Protein AF-0000000078811415 (afdb_homodimer)

Solvent-accessible surface area (backbone atoms only — not comparable to full-atom values): 17298 Å² total; per-residue (Å²): 116,53,65,60,56,41,53,58,40,48,77,61,42,64,56,69,60,48,44,51,52,43,38,19,50,30,27,30,23,52,46,48,17,49,52,24,43,50,43,35,71,54,48,31,67,72,63,31,71,62,49,27,51,50,24,47,52,50,16,54,48,26,48,52,49,27,50,56,40,41,52,51,28,43,54,64,72,44,76,54,78,63,45,77,80,48,26,69,75,50,23,79,58,70,80,74,56,77,88,54,44,40,35,65,58,46,41,51,54,49,37,54,48,27,54,44,48,34,51,52,25,49,50,50,23,60,74,19,56,95,53,36,62,68,63,18,49,52,23,48,53,53,27,54,49,31,50,48,50,32,50,56,41,49,50,52,54,52,53,52,54,53,52,54,50,58,58,65,75,97,117,52,65,61,56,40,51,59,39,48,77,61,42,64,55,69,60,48,45,50,52,44,38,19,50,31,28,31,23,52,46,48,17,50,52,24,44,51,44,34,71,54,48,32,66,72,64,31,72,61,51,27,53,51,24,47,53,50,16,54,50,26,48,51,50,27,49,54,40,40,52,51,28,42,54,64,74,44,76,53,78,66,44,77,79,48,26,70,75,51,22,80,58,71,79,75,56,79,88,54,44,41,33,67,59,46,40,52,52,48,36,55,49,28,53,43,48,34,52,53,24,49,51,49,22,60,76,20,55,95,53,36,62,70,61,18,51,52,23,47,52,53,28,54,51,33,51,49,50,32,50,55,42,49,50,51,53,51,52,52,52,52,52,53,49,57,57,64,76,95

InterPro domains:
  IPR008331 Ferritin/DPS domain [PF00210] (20-163)
  IPR009040 Ferritin-like diiron domain [PS50905] (12-164)
  IPR009078 Ferritin-like superfamily [SSF47240] (13-160)
  IPR012347 Ferritin-like [G3DSA:1.20.1260.10] (1-170)
  IPR014490 DNA-binding protein from starved cells-like [PIRSF018063] (1-164)
  IPR033921 DPS-like protein, ferritin-like diiron-binding domain [cd01052] (12-157)

Structure (mmCIF, N/CA/C/O backbone):
data_AF-0000000078811415-model_v1
#
loop_
_entity.id
_entity.type
_entity.pdbx_description
1 polymer 'Ferritin-like diiron domain-containing protein'
#
loop_
_atom_site.group_PDB
_atom_site.id
_atom_site.type_symbol
_atom_site.label_atom_id
_atom_site.label_alt_id
_atom_site.label_comp_id
_atom_site.label_asym_id
_atom_site.label_entity_id
_atom_site.label_seq_id
_atom_site.pdbx_PDB_ins_code
_atom_site.Cartn_x
_atom_site.Cartn_y
_atom_site.Cartn_z
_atom_site.occupancy
_atom_site.B_iso_or_equiv
_atom_site.auth_seq_id
_atom_site.auth_comp_id
_atom_site.auth_asym_id
_atom_site.auth_atom_id
_atom_site.pdbx_PDB_model_num
ATOM 1 N N . MET A 1 1 ? 4.43 -24.062 -18.188 1 47.03 1 MET A N 1
ATOM 2 C CA . MET A 1 1 ? 5.762 -23.672 -18.641 1 47.03 1 MET A CA 1
ATOM 3 C C . MET A 1 1 ? 6.652 -23.312 -17.453 1 47.03 1 MET A C 1
ATOM 5 O O . MET A 1 1 ? 7.855 -23.578 -17.484 1 47.03 1 MET A O 1
ATOM 9 N N . ALA A 1 2 ? 5.977 -22.656 -16.297 1 60.03 2 ALA A N 1
ATOM 10 C CA . ALA A 1 2 ? 6.73 -22.188 -15.141 1 60.03 2 ALA A CA 1
ATOM 11 C C . ALA A 1 2 ? 7.363 -23.359 -14.398 1 60.03 2 ALA A C 1
ATOM 13 O O . ALA A 1 2 ? 8.539 -23.312 -14.031 1 60.03 2 ALA A O 1
ATOM 14 N N . ARG A 1 3 ? 6.887 -24.5 -14.562 1 74.06 3 ARG A N 1
ATOM 15 C CA . ARG A 1 3 ? 7.348 -25.594 -13.711 1 74.06 3 ARG A CA 1
ATOM 16 C C . ARG A 1 3 ? 8.664 -26.172 -14.219 1 74.06 3 ARG A C 1
ATOM 18 O O . ARG A 1 3 ? 9.578 -26.422 -13.438 1 74.06 3 ARG A O 1
ATOM 25 N N . GLU A 1 4 ? 8.781 -26.25 -15.531 1 83.38 4 GLU A N 1
ATOM 26 C CA . GLU A 1 4 ? 10.016 -26.797 -16.078 1 83.38 4 GLU A CA 1
ATOM 27 C C . GLU A 1 4 ? 11.164 -25.812 -15.938 1 83.38 4 GLU A C 1
ATOM 29 O O . GLU A 1 4 ? 12.305 -26.203 -15.656 1 83.38 4 GLU A O 1
ATOM 34 N N . SER A 1 5 ? 10.891 -24.531 -16.125 1 82.31 5 SER A N 1
ATOM 35 C CA . SER A 1 5 ? 11.898 -23.484 -15.945 1 82.31 5 SER A CA 1
ATOM 36 C C . SER A 1 5 ? 12.391 -23.438 -14.5 1 82.31 5 SER A C 1
ATOM 38 O O . SER A 1 5 ? 13.578 -23.219 -14.258 1 82.31 5 SER A O 1
ATOM 40 N N . VAL A 1 6 ? 11.562 -23.734 -13.641 1 88.12 6 VAL A N 1
ATOM 41 C CA . VAL A 1 6 ? 11.914 -23.734 -12.219 1 88.12 6 VAL A CA 1
ATOM 42 C C . VAL A 1 6 ? 12.797 -24.938 -11.906 1 88.12 6 VAL A C 1
ATOM 44 O O . VAL A 1 6 ? 13.734 -24.844 -11.109 1 88.12 6 VAL A O 1
ATOM 47 N N . LYS A 1 7 ? 12.516 -25.953 -12.578 1 86.44 7 LYS A N 1
ATOM 48 C CA . LYS A 1 7 ? 13.328 -27.156 -12.391 1 86.44 7 LYS A CA 1
ATOM 49 C C . LYS A 1 7 ? 14.766 -26.922 -12.859 1 86.44 7 LYS A C 1
ATOM 51 O O . LYS A 1 7 ? 15.711 -27.359 -12.211 1 86.44 7 LYS A O 1
ATOM 56 N N . ILE A 1 8 ? 14.844 -26.312 -13.914 1 87.94 8 ILE A N 1
ATOM 57 C CA . ILE A 1 8 ? 16.156 -25.984 -14.445 1 87.94 8 ILE A CA 1
ATOM 58 C C . ILE A 1 8 ? 16.891 -25.062 -13.469 1 87.94 8 ILE A C 1
ATOM 60 O O . ILE A 1 8 ? 18.078 -25.266 -13.203 1 87.94 8 ILE A O 1
ATOM 64 N N . LEU A 1 9 ? 16.188 -24.141 -12.969 1 91.44 9 LEU A N 1
ATOM 65 C CA . LEU A 1 9 ? 16.766 -23.172 -12.039 1 91.44 9 LEU A CA 1
ATOM 66 C C . LEU A 1 9 ? 17.172 -23.844 -10.734 1 91.44 9 LEU A C 1
ATOM 68 O O . LEU A 1 9 ? 18.172 -23.469 -10.125 1 91.44 9 LEU A O 1
ATOM 72 N N . GLN A 1 10 ? 16.438 -24.859 -10.344 1 87.69 10 GLN A N 1
ATOM 73 C CA . GLN A 1 10 ? 16.703 -25.578 -9.102 1 87.69 10 GLN A CA 1
ATOM 74 C C . GLN A 1 10 ? 18.078 -26.234 -9.133 1 87.69 10 GLN A C 1
ATOM 76 O O . GLN A 1 10 ? 18.719 -26.406 -8.086 1 87.69 10 GLN A O 1
ATOM 81 N N . GLY A 1 11 ? 18.484 -26.562 -10.25 1 89.5 11 GLY A N 1
ATOM 82 C CA . GLY A 1 11 ? 19.812 -27.156 -10.391 1 89.5 11 GLY A CA 1
ATOM 83 C C . GLY A 1 11 ? 20.938 -26.141 -10.234 1 89.5 11 GLY A C 1
ATOM 84 O O . GLY A 1 11 ? 22.094 -26.531 -10.031 1 89.5 11 GLY A O 1
ATOM 85 N N . LYS A 1 12 ? 20.516 -24.859 -10.305 1 91.75 12 LYS A N 1
ATOM 86 C CA . LYS A 1 12 ? 21.531 -23.812 -10.344 1 91.75 12 LYS A CA 1
ATOM 87 C C . LYS A 1 12 ? 21.562 -23.031 -9.039 1 91.75 12 LYS A C 1
ATOM 89 O O . LYS A 1 12 ? 22.594 -22.438 -8.688 1 91.75 12 LYS A O 1
ATOM 94 N N . LEU A 1 13 ? 20.453 -23 -8.438 1 94.12 13 LEU A N 1
ATOM 95 C CA . LEU A 1 13 ? 20.375 -22.266 -7.176 1 94.12 13 LEU A CA 1
ATOM 96 C C . LEU A 1 13 ? 19.203 -22.75 -6.332 1 94.12 13 LEU A C 1
ATOM 98 O O . LEU A 1 13 ? 18.344 -23.484 -6.824 1 94.12 13 LEU A O 1
ATOM 102 N N . ASP A 1 14 ? 19.234 -22.453 -5.016 1 96.75 14 ASP A N 1
ATOM 103 C CA . ASP A 1 14 ? 18.172 -22.781 -4.082 1 96.75 14 ASP A CA 1
ATOM 104 C C . ASP A 1 14 ? 16.953 -21.891 -4.301 1 96.75 14 ASP A C 1
ATOM 106 O O . ASP A 1 14 ? 16.875 -20.797 -3.75 1 96.75 14 ASP A O 1
ATOM 110 N N . VAL A 1 15 ? 16.031 -22.391 -5.043 1 97.31 15 VAL A N 1
ATOM 111 C CA . VAL A 1 15 ? 14.867 -21.609 -5.449 1 97.31 15 VAL A CA 1
ATOM 112 C C . VAL A 1 15 ? 14.047 -21.234 -4.219 1 97.31 15 VAL A C 1
ATOM 114 O O . VAL A 1 15 ? 13.484 -20.141 -4.152 1 97.31 15 VAL A O 1
ATOM 117 N N . GLU A 1 16 ? 13.961 -22.094 -3.242 1 97.38 16 GLU A N 1
ATOM 118 C CA . GLU A 1 16 ? 13.242 -21.781 -2.014 1 97.38 16 GLU A CA 1
ATOM 119 C C . GLU A 1 16 ? 13.875 -20.609 -1.284 1 97.38 16 GLU A C 1
ATOM 121 O O . GLU A 1 16 ? 13.164 -19.719 -0.796 1 97.38 16 GLU A O 1
ATOM 126 N N . SER A 1 17 ? 15.148 -20.641 -1.23 1 98.12 17 SER A N 1
ATOM 127 C CA . SER A 1 17 ? 15.875 -19.531 -0.621 1 98.12 17 SER A CA 1
ATOM 128 C C . SER A 1 17 ? 15.672 -18.234 -1.405 1 98.12 17 SER A C 1
ATOM 130 O O . SER A 1 17 ? 15.516 -17.172 -0.818 1 98.12 17 SER A O 1
ATOM 132 N N . LEU A 1 18 ? 15.672 -18.344 -2.697 1 98.56 18 LEU A N 1
ATOM 133 C CA . LEU A 1 18 ? 15.438 -17.172 -3.547 1 98.56 18 LEU A CA 1
ATOM 134 C C . LEU A 1 18 ? 14.055 -16.578 -3.287 1 98.56 18 LEU A C 1
ATOM 136 O O . LEU A 1 18 ? 13.922 -15.375 -3.094 1 98.56 18 LEU A O 1
AT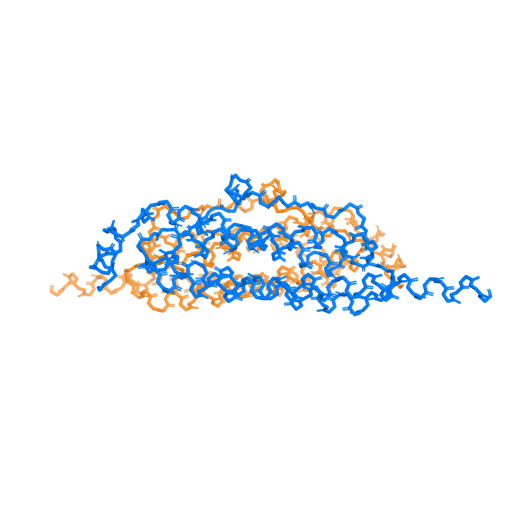OM 140 N N . ILE A 1 19 ? 13.062 -17.438 -3.273 1 98.69 19 ILE A N 1
ATOM 141 C CA . ILE A 1 19 ? 11.695 -16.984 -3.049 1 98.69 19 ILE A CA 1
ATOM 142 C C . ILE A 1 19 ? 11.594 -16.297 -1.684 1 98.69 19 ILE A C 1
ATOM 144 O O . ILE A 1 19 ? 10.93 -15.273 -1.54 1 98.69 19 ILE A O 1
ATOM 148 N N . SER A 1 20 ? 12.289 -16.828 -0.741 1 98.69 20 SER A N 1
ATOM 149 C CA . SER A 1 20 ? 12.32 -16.219 0.587 1 98.69 20 SER A CA 1
ATOM 150 C C . SER A 1 20 ? 12.938 -14.828 0.548 1 98.69 20 SER A C 1
ATOM 152 O O . SER A 1 20 ? 12.406 -13.891 1.143 1 98.69 20 SER A O 1
ATOM 154 N N . GLN A 1 21 ? 14.047 -14.688 -0.152 1 98.75 21 GLN A N 1
ATOM 155 C CA . GLN A 1 21 ? 14.703 -13.391 -0.287 1 98.75 21 GLN A CA 1
ATOM 156 C C . GLN A 1 21 ? 13.797 -12.391 -1.01 1 98.75 21 GLN A C 1
ATOM 158 O O . GLN A 1 21 ? 13.742 -11.219 -0.634 1 98.75 21 GLN A O 1
ATOM 163 N N . LEU A 1 22 ? 13.148 -12.875 -2.02 1 98.94 22 LEU A N 1
ATOM 164 C CA . LEU A 1 22 ? 12.266 -12 -2.789 1 98.94 22 LEU A CA 1
ATOM 165 C C . LEU A 1 22 ? 11.07 -11.562 -1.952 1 98.94 22 LEU A C 1
ATOM 167 O O . LEU A 1 22 ? 10.617 -10.422 -2.062 1 98.94 22 LEU A O 1
ATOM 171 N N . ASN A 1 23 ? 10.539 -12.422 -1.124 1 98.94 23 ASN A N 1
ATOM 172 C CA . ASN A 1 23 ? 9.438 -12.039 -0.246 1 98.94 23 ASN A CA 1
ATOM 173 C C . ASN A 1 23 ? 9.883 -11.039 0.815 1 98.94 23 ASN A C 1
ATOM 175 O O . ASN A 1 23 ? 9.117 -10.164 1.209 1 98.94 23 ASN A O 1
ATOM 179 N N . ALA A 1 24 ? 11.109 -11.203 1.292 1 98.88 24 ALA A N 1
ATOM 180 C CA . ALA A 1 24 ? 11.656 -10.195 2.199 1 98.88 24 ALA A CA 1
ATOM 181 C C . ALA A 1 24 ? 11.766 -8.836 1.516 1 98.88 24 ALA A C 1
ATOM 183 O O . ALA A 1 24 ? 11.344 -7.82 2.074 1 98.88 24 ALA A O 1
ATOM 184 N N . ALA A 1 25 ? 12.297 -8.836 0.318 1 98.94 25 ALA A N 1
ATOM 185 C CA . ALA A 1 25 ? 12.406 -7.598 -0.451 1 98.94 25 ALA A CA 1
ATOM 186 C C . ALA A 1 25 ? 11.039 -7 -0.741 1 98.94 25 ALA A C 1
ATOM 188 O O . ALA A 1 25 ? 10.852 -5.781 -0.677 1 98.94 25 ALA A O 1
ATOM 189 N N . LEU A 1 26 ? 10.062 -7.867 -1.107 1 98.94 26 LEU A N 1
ATOM 190 C CA . LEU A 1 26 ? 8.695 -7.434 -1.358 1 98.94 26 LEU A CA 1
ATOM 191 C C . LEU A 1 26 ? 8.109 -6.734 -0.133 1 98.94 26 LEU A C 1
ATOM 193 O O . LEU A 1 26 ? 7.543 -5.648 -0.245 1 98.94 26 LEU A O 1
ATOM 197 N N . ALA A 1 27 ? 8.305 -7.324 0.999 1 98.81 27 ALA A N 1
ATOM 198 C CA . ALA A 1 27 ? 7.859 -6.715 2.25 1 98.81 27 ALA A CA 1
ATOM 199 C C . ALA A 1 27 ? 8.508 -5.348 2.457 1 98.81 27 ALA A C 1
ATOM 201 O O . ALA A 1 27 ? 7.832 -4.383 2.816 1 98.81 27 ALA A O 1
ATOM 202 N N . GLU A 1 28 ? 9.758 -5.301 2.211 1 98.81 28 GLU A N 1
ATOM 203 C CA . GLU A 1 28 ? 10.508 -4.062 2.393 1 98.81 28 GLU A CA 1
ATOM 204 C C . GLU A 1 28 ? 10.039 -2.984 1.422 1 98.81 28 GLU A C 1
ATOM 206 O O . GLU A 1 28 ? 9.984 -1.805 1.777 1 98.81 28 GLU A O 1
ATOM 211 N N . GLU A 1 29 ? 9.703 -3.342 0.205 1 98.81 29 GLU A N 1
ATOM 212 C CA . GLU A 1 29 ? 9.195 -2.367 -0.758 1 98.81 29 GLU A CA 1
ATOM 213 C C . GLU A 1 29 ? 7.852 -1.798 -0.314 1 98.81 29 GLU A C 1
ATOM 215 O O . GLU A 1 29 ? 7.586 -0.608 -0.495 1 98.81 29 GLU A O 1
ATOM 220 N N . TRP A 1 30 ? 6.988 -2.637 0.208 1 98.75 30 TRP A N 1
ATOM 221 C CA . TRP A 1 30 ? 5.703 -2.148 0.696 1 98.75 30 TRP A CA 1
ATOM 222 C C . TRP A 1 30 ? 5.891 -1.196 1.872 1 98.75 30 TRP A C 1
ATOM 224 O O . TRP A 1 30 ? 5.219 -0.167 1.962 1 98.75 30 TRP A O 1
ATOM 234 N N . LEU A 1 31 ? 6.785 -1.557 2.758 1 98.62 31 LEU A N 1
ATOM 235 C CA . LEU A 1 31 ? 7.082 -0.682 3.887 1 98.62 31 LEU A CA 1
ATOM 236 C C . LEU A 1 31 ? 7.691 0.633 3.412 1 98.62 31 LEU A C 1
ATOM 238 O O . LEU A 1 31 ? 7.332 1.703 3.908 1 98.62 31 LEU A O 1
ATOM 242 N N . ALA A 1 32 ? 8.594 0.555 2.418 1 98.5 32 ALA A N 1
ATOM 243 C CA . ALA A 1 32 ? 9.188 1.761 1.85 1 98.5 32 ALA A CA 1
ATOM 244 C C . ALA A 1 32 ? 8.133 2.615 1.148 1 98.5 32 ALA A C 1
ATOM 246 O O . ALA A 1 32 ? 8.148 3.844 1.255 1 98.5 32 ALA A O 1
ATOM 247 N N . TYR A 1 33 ? 7.238 1.949 0.406 1 98.88 33 TYR A N 1
ATOM 248 C CA . TYR A 1 33 ? 6.133 2.66 -0.226 1 98.88 33 TYR A CA 1
ATOM 249 C C . TYR A 1 33 ? 5.352 3.477 0.797 1 98.88 33 TYR A C 1
ATOM 251 O O . TYR A 1 33 ? 5.125 4.672 0.603 1 98.88 33 TYR A O 1
ATOM 259 N N . TYR A 1 34 ? 4.965 2.852 1.845 1 98.81 34 TYR A N 1
ATOM 260 C CA . TYR A 1 34 ? 4.16 3.535 2.854 1 98.81 34 TYR A CA 1
ATOM 261 C C . TYR A 1 34 ? 4.953 4.656 3.514 1 98.81 34 TYR A C 1
ATOM 263 O O . TYR A 1 34 ? 4.406 5.723 3.805 1 98.81 34 TYR A O 1
ATOM 271 N N . GLN A 1 35 ? 6.262 4.426 3.787 1 98.38 35 GLN A N 1
ATOM 272 C CA . GLN A 1 35 ? 7.125 5.438 4.387 1 98.38 35 GLN A CA 1
ATOM 273 C C . GLN A 1 35 ? 7.148 6.711 3.543 1 98.38 35 GLN A C 1
ATOM 275 O O . GLN A 1 35 ? 7 7.812 4.07 1 98.38 35 GLN A O 1
ATOM 280 N N . TYR A 1 36 ? 7.348 6.5 2.24 1 98.69 36 TYR A N 1
ATOM 281 C CA . TYR A 1 36 ? 7.367 7.648 1.339 1 98.69 36 TYR A CA 1
ATOM 282 C C . TYR A 1 36 ? 6 8.32 1.279 1 98.69 36 TYR A C 1
ATOM 284 O O . TYR A 1 36 ? 5.906 9.547 1.243 1 98.69 36 TYR A O 1
ATOM 292 N N . TRP A 1 37 ? 4.988 7.488 1.27 1 98.81 37 TRP A N 1
ATOM 293 C CA . TRP A 1 37 ? 3.629 7.996 1.138 1 98.81 37 TRP A CA 1
ATOM 294 C C . TRP A 1 37 ? 3.246 8.844 2.346 1 98.81 37 TRP A C 1
ATOM 296 O O . TRP A 1 37 ? 2.826 9.992 2.195 1 98.81 37 TRP A O 1
ATOM 306 N N . VAL A 1 38 ? 3.475 8.359 3.545 1 98.75 38 VAL A N 1
ATOM 307 C CA . VAL A 1 38 ? 3.096 9.125 4.727 1 98.75 38 VAL A CA 1
ATOM 308 C C . VAL A 1 38 ? 4.035 10.32 4.891 1 98.75 38 VAL A C 1
ATOM 310 O O . VAL A 1 38 ? 3.617 11.383 5.348 1 98.75 38 VAL A O 1
ATOM 313 N N . GLY A 1 39 ? 5.324 10.109 4.5 1 98.62 39 GLY A N 1
ATOM 314 C CA . GLY A 1 39 ? 6.234 11.242 4.527 1 98.62 39 GLY A CA 1
ATOM 315 C C . GLY A 1 39 ? 5.762 12.406 3.678 1 98.62 39 GLY A C 1
ATOM 316 O O . GLY A 1 39 ? 5.84 13.562 4.102 1 98.62 39 GLY A O 1
ATOM 317 N N . ALA A 1 40 ? 5.277 12.055 2.496 1 98.75 40 ALA A N 1
ATOM 318 C CA . ALA A 1 40 ? 4.777 13.078 1.583 1 98.75 40 ALA A CA 1
ATOM 319 C C . ALA A 1 40 ? 3.588 13.82 2.188 1 98.75 40 ALA A C 1
ATOM 321 O O . ALA A 1 40 ? 3.404 15.016 1.944 1 98.75 40 ALA A O 1
ATOM 322 N N . LEU A 1 41 ? 2.824 13.141 3.002 1 98.62 41 LEU A N 1
ATOM 323 C CA . LEU A 1 41 ? 1.619 13.711 3.592 1 98.62 41 LEU A CA 1
ATOM 324 C C . LEU A 1 41 ? 1.971 14.68 4.715 1 98.62 41 LEU A C 1
ATOM 326 O O . LEU A 1 41 ? 1.323 15.719 4.867 1 98.62 41 LEU A O 1
ATOM 330 N N . VAL A 1 42 ? 3.08 14.414 5.457 1 98.56 42 VAL A N 1
ATOM 331 C CA . VAL A 1 42 ? 3.219 15.109 6.734 1 98.56 42 VAL A CA 1
ATOM 332 C C . VAL A 1 42 ? 4.418 16.062 6.68 1 98.56 42 VAL A C 1
ATOM 334 O O . VAL A 1 42 ? 4.648 16.828 7.613 1 98.56 42 VAL A O 1
ATOM 337 N N . VAL A 1 43 ? 5.215 15.977 5.578 1 98.62 43 VAL A N 1
ATOM 338 C CA . VAL A 1 43 ? 6.469 16.734 5.512 1 98.62 43 VAL A CA 1
ATOM 339 C C . VAL A 1 43 ? 6.188 18.219 5.68 1 98.62 43 VAL A C 1
ATOM 341 O O . VAL A 1 43 ? 5.219 18.734 5.125 1 98.62 43 VAL A O 1
ATOM 344 N N . GLU A 1 44 ? 6.969 18.844 6.473 1 98.06 44 GLU A N 1
ATOM 345 C CA . GLU A 1 44 ? 6.945 20.281 6.738 1 98.06 44 GLU A CA 1
ATOM 346 C C . GLU A 1 44 ? 8.344 20.891 6.613 1 98.06 44 GLU A C 1
ATOM 348 O O . GLU A 1 44 ? 9.344 20.172 6.645 1 98.06 44 GLU A O 1
ATOM 353 N N . GLY A 1 45 ? 8.398 22.25 6.414 1 96.62 45 GLY A N 1
ATOM 354 C CA . GLY A 1 45 ? 9.664 22.953 6.547 1 96.62 45 GLY A CA 1
ATOM 355 C C . GLY A 1 45 ? 10.352 23.219 5.219 1 96.62 45 GLY A C 1
ATOM 356 O O . GLY A 1 45 ? 9.688 23.484 4.215 1 96.62 45 GLY A O 1
ATOM 357 N N . ALA A 1 46 ? 11.594 23.188 5.242 1 95.06 46 ALA A N 1
ATOM 358 C CA . ALA A 1 46 ? 12.414 23.594 4.109 1 95.06 46 ALA A CA 1
ATOM 359 C C . ALA A 1 46 ? 12.102 22.766 2.869 1 95.06 46 ALA A C 1
ATOM 361 O O . ALA A 1 46 ? 12.055 21.531 2.936 1 95.06 46 ALA A O 1
ATOM 362 N N . MET A 1 47 ? 11.875 23.469 1.739 1 96.94 47 MET A N 1
ATOM 363 C CA . MET A 1 47 ? 11.664 22.844 0.432 1 96.94 47 MET A CA 1
ATOM 364 C C . MET A 1 47 ? 10.508 21.859 0.475 1 96.94 47 MET A C 1
ATOM 366 O O . MET A 1 47 ? 10.547 20.812 -0.196 1 96.94 47 MET A O 1
ATOM 370 N N . ARG A 1 48 ? 9.594 22.078 1.27 1 97.5 48 ARG A N 1
ATOM 371 C CA . ARG A 1 48 ? 8.484 21.172 1.528 1 97.5 48 ARG A CA 1
ATOM 372 C C . ARG A 1 48 ? 7.852 20.688 0.224 1 97.5 48 ARG A C 1
ATOM 374 O O . ARG A 1 48 ? 7.684 19.484 0.015 1 97.5 48 ARG A O 1
ATOM 381 N N . ALA A 1 49 ? 7.504 21.625 -0.69 1 98 49 ALA A N 1
ATOM 382 C CA . ALA A 1 49 ? 6.801 21.266 -1.916 1 98 49 ALA A CA 1
ATOM 383 C C . ALA A 1 49 ? 7.641 20.312 -2.773 1 98 49 ALA A C 1
ATOM 385 O O . ALA A 1 49 ? 7.129 19.344 -3.316 1 98 49 ALA A O 1
ATOM 386 N N . ASP A 1 50 ? 8.898 20.578 -2.898 1 98.31 50 ASP A N 1
ATOM 387 C CA . ASP A 1 50 ? 9.797 19.75 -3.689 1 98.31 50 ASP A CA 1
ATOM 388 C C . ASP A 1 50 ? 10 18.375 -3.041 1 98.31 50 ASP A C 1
ATOM 390 O O . ASP A 1 50 ? 10 17.359 -3.729 1 98.31 50 ASP A O 1
ATOM 394 N N . VAL A 1 51 ? 10.156 18.375 -1.765 1 98.56 51 VAL A N 1
ATOM 395 C CA . VAL A 1 51 ? 10.367 17.125 -1.03 1 98.56 51 VAL A CA 1
ATOM 396 C C . VAL A 1 51 ? 9.117 16.266 -1.103 1 98.56 51 VAL A C 1
ATOM 398 O O . VAL A 1 51 ? 9.195 15.055 -1.315 1 98.56 51 VAL A O 1
ATOM 401 N N . GLN A 1 52 ? 7.961 16.891 -0.925 1 98.69 52 GLN A N 1
ATOM 402 C CA . GLN A 1 52 ? 6.688 16.172 -1.058 1 98.69 52 GLN A CA 1
ATOM 403 C C . GLN A 1 52 ? 6.582 15.484 -2.414 1 98.69 52 GLN A C 1
ATOM 405 O O . GLN A 1 52 ? 6.262 14.297 -2.486 1 98.69 52 GLN A O 1
ATOM 410 N N . SER A 1 53 ? 6.863 16.25 -3.439 1 98.75 53 SER A N 1
ATOM 411 C CA . SER A 1 53 ? 6.789 15.711 -4.793 1 98.75 53 SER A CA 1
ATOM 412 C C . SER A 1 53 ? 7.766 14.555 -4.984 1 98.75 53 SER A C 1
ATOM 414 O O . SER A 1 53 ? 7.434 13.547 -5.613 1 98.75 53 SER A O 1
ATOM 416 N N . GLU A 1 54 ? 8.977 14.742 -4.461 1 98.81 54 GLU A N 1
ATOM 417 C CA . GLU A 1 54 ? 9.984 13.695 -4.551 1 98.81 54 GLU A CA 1
ATOM 418 C C . GLU A 1 54 ? 9.531 12.422 -3.838 1 98.81 54 GLU A C 1
ATOM 420 O O . GLU A 1 54 ? 9.695 11.32 -4.359 1 98.81 54 GLU A O 1
ATOM 425 N N . PHE A 1 55 ? 8.945 12.602 -2.652 1 98.88 55 PHE A N 1
ATOM 426 C CA . PHE A 1 55 ? 8.461 11.461 -1.885 1 98.88 55 PHE A CA 1
ATOM 427 C C . PHE A 1 55 ? 7.34 10.75 -2.631 1 98.88 55 PHE A C 1
ATOM 429 O O . PHE A 1 55 ? 7.293 9.516 -2.662 1 98.88 55 PHE A O 1
ATOM 436 N N . GLU A 1 56 ? 6.449 11.492 -3.238 1 98.81 56 GLU A N 1
ATOM 437 C CA . GLU A 1 56 ? 5.363 10.891 -4.008 1 98.81 56 GLU A CA 1
ATOM 438 C C . GLU A 1 56 ? 5.902 10.07 -5.176 1 98.81 56 GLU A C 1
ATOM 440 O O . GLU A 1 56 ? 5.418 8.969 -5.441 1 98.81 56 GLU A O 1
ATOM 445 N N . GLU A 1 57 ? 6.871 10.609 -5.844 1 98.88 57 GLU A N 1
ATOM 446 C CA . GLU A 1 57 ? 7.488 9.898 -6.961 1 98.88 57 GLU A CA 1
ATOM 447 C C . GLU A 1 57 ? 8.141 8.602 -6.492 1 98.88 57 GLU A C 1
ATOM 449 O O . GLU A 1 57 ? 7.953 7.547 -7.105 1 98.88 57 GLU A O 1
ATOM 454 N N . HIS A 1 58 ? 8.898 8.68 -5.402 1 98.88 58 HIS A N 1
ATOM 455 C CA . HIS A 1 58 ? 9.562 7.492 -4.879 1 98.88 58 HIS A CA 1
ATOM 456 C C . HIS A 1 58 ? 8.555 6.461 -4.398 1 98.88 58 HIS A C 1
ATOM 458 O O . HIS A 1 58 ? 8.758 5.258 -4.578 1 98.88 58 HIS A O 1
ATOM 464 N N . ALA A 1 59 ? 7.477 6.922 -3.779 1 98.81 59 ALA A N 1
ATOM 465 C CA . ALA A 1 59 ? 6.43 5.996 -3.352 1 98.81 59 ALA A CA 1
ATOM 466 C C . ALA A 1 59 ? 5.914 5.176 -4.531 1 98.81 59 ALA A C 1
ATOM 468 O O . ALA A 1 59 ? 5.832 3.947 -4.449 1 98.81 59 ALA A O 1
ATOM 469 N N . GLU A 1 60 ? 5.617 5.848 -5.609 1 98.69 60 GLU A N 1
ATOM 470 C CA . GLU A 1 60 ? 5.102 5.16 -6.789 1 98.69 60 GLU A CA 1
ATOM 471 C C . GLU A 1 60 ? 6.129 4.176 -7.348 1 98.69 60 GLU A C 1
ATOM 473 O O . GLU A 1 60 ? 5.77 3.082 -7.793 1 98.69 60 GLU A O 1
ATOM 478 N N . GLU A 1 61 ? 7.363 4.543 -7.316 1 98.88 61 GLU A N 1
ATOM 479 C CA . GLU A 1 61 ? 8.414 3.65 -7.805 1 98.88 61 GLU A CA 1
ATOM 480 C C . GLU A 1 61 ? 8.555 2.426 -6.902 1 98.88 61 GLU A C 1
ATOM 482 O O . GLU A 1 61 ? 8.742 1.309 -7.391 1 98.88 61 GLU A O 1
ATOM 487 N N . GLU A 1 62 ? 8.484 2.625 -5.562 1 98.88 62 GLU A N 1
ATOM 488 C CA . GLU A 1 62 ? 8.523 1.48 -4.656 1 98.88 62 GLU A CA 1
ATOM 489 C C . GLU A 1 62 ? 7.348 0.536 -4.91 1 98.88 62 GLU A C 1
ATOM 491 O O . GLU A 1 62 ? 7.496 -0.684 -4.809 1 98.88 62 GLU A O 1
ATOM 496 N N . ARG A 1 63 ? 6.191 1.097 -5.191 1 98.69 63 ARG A N 1
ATOM 497 C CA . ARG A 1 63 ? 5.035 0.28 -5.547 1 98.69 63 ARG A CA 1
ATOM 498 C C . ARG A 1 63 ? 5.316 -0.562 -6.785 1 98.69 63 ARG A C 1
ATOM 500 O O . ARG A 1 63 ? 4.973 -1.744 -6.832 1 98.69 63 ARG A O 1
ATOM 507 N N . ARG A 1 64 ? 5.91 0.04 -7.797 1 98.81 64 ARG A N 1
ATOM 508 C CA . ARG A 1 64 ? 6.27 -0.689 -9.008 1 98.81 64 ARG A CA 1
ATOM 509 C C . ARG A 1 64 ? 7.301 -1.773 -8.711 1 98.81 64 ARG A C 1
ATOM 511 O O . ARG A 1 64 ? 7.242 -2.865 -9.281 1 98.81 64 ARG A O 1
ATOM 518 N N . HIS A 1 65 ? 8.297 -1.454 -7.801 1 98.94 65 HIS A N 1
ATOM 519 C CA . HIS A 1 65 ? 9.258 -2.469 -7.379 1 98.94 65 HIS A CA 1
ATOM 520 C C . HIS A 1 65 ? 8.555 -3.666 -6.754 1 98.94 65 HIS A C 1
ATOM 522 O O . HIS A 1 65 ? 8.875 -4.816 -7.074 1 98.94 65 HIS A O 1
ATOM 528 N N . ALA A 1 66 ? 7.609 -3.385 -5.902 1 98.94 66 ALA A N 1
ATOM 529 C CA . ALA A 1 66 ? 6.84 -4.449 -5.258 1 98.94 66 ALA A CA 1
ATOM 530 C C . ALA A 1 66 ? 6.145 -5.324 -6.297 1 98.94 66 ALA A C 1
ATOM 532 O O . ALA A 1 66 ? 6.145 -6.555 -6.184 1 98.94 66 ALA A O 1
ATOM 533 N N . GLN A 1 67 ? 5.609 -4.672 -7.301 1 98.88 67 GLN A N 1
ATOM 534 C CA . GLN A 1 67 ? 4.914 -5.406 -8.352 1 98.88 67 GLN A CA 1
ATOM 535 C C . GLN A 1 67 ? 5.875 -6.312 -9.117 1 98.88 67 GLN A C 1
ATOM 537 O O . GLN A 1 67 ? 5.555 -7.469 -9.398 1 98.88 67 GLN A O 1
ATOM 542 N N . LEU A 1 68 ? 7.051 -5.805 -9.445 1 98.88 68 LEU A N 1
ATOM 543 C CA . LEU A 1 68 ? 8.062 -6.594 -10.148 1 98.88 68 LEU A CA 1
ATOM 544 C C . LEU A 1 68 ? 8.445 -7.828 -9.336 1 98.88 68 LEU A C 1
ATOM 546 O O . LEU A 1 68 ? 8.539 -8.93 -9.883 1 98.88 68 LEU A O 1
ATOM 550 N N . LEU A 1 69 ? 8.609 -7.629 -8.07 1 98.94 69 LEU A N 1
ATOM 551 C CA . LEU A 1 69 ? 9.016 -8.719 -7.188 1 98.94 69 LEU A CA 1
ATOM 552 C C . LEU A 1 69 ? 7.91 -9.758 -7.062 1 98.94 69 LEU A C 1
ATOM 554 O O . LEU A 1 69 ? 8.172 -10.961 -7.141 1 98.94 69 LEU A O 1
ATOM 558 N N . ALA A 1 70 ? 6.703 -9.328 -6.871 1 98.94 70 ALA A N 1
ATOM 559 C CA . ALA A 1 70 ? 5.578 -10.25 -6.723 1 98.94 70 ALA A CA 1
ATOM 560 C C . ALA A 1 70 ? 5.387 -11.086 -7.98 1 98.94 70 ALA A C 1
ATOM 562 O O . ALA A 1 70 ? 5.168 -12.297 -7.895 1 98.94 70 ALA A O 1
ATOM 563 N N . ASN A 1 71 ? 5.484 -10.406 -9.125 1 98.81 71 ASN A N 1
ATOM 564 C CA . ASN A 1 71 ? 5.367 -11.141 -10.383 1 98.81 71 ASN A CA 1
ATOM 565 C C . ASN A 1 71 ? 6.457 -12.203 -10.516 1 98.81 71 ASN A C 1
ATOM 567 O O . ASN A 1 71 ? 6.188 -13.32 -10.961 1 98.81 71 ASN A O 1
ATOM 571 N N . ARG A 1 72 ? 7.68 -11.875 -10.164 1 98.81 72 ARG A N 1
ATOM 572 C CA . ARG A 1 72 ? 8.781 -12.828 -10.266 1 98.81 72 ARG A CA 1
ATOM 573 C C . ARG A 1 72 ? 8.57 -14.016 -9.328 1 98.81 72 ARG A C 1
ATOM 575 O O . ARG A 1 72 ? 8.828 -15.156 -9.703 1 98.81 72 ARG A O 1
ATOM 582 N N . ILE A 1 73 ? 8.086 -13.734 -8.102 1 98.81 73 ILE A N 1
ATOM 583 C CA . ILE A 1 73 ? 7.801 -14.789 -7.137 1 98.81 73 ILE A CA 1
ATOM 584 C C . ILE A 1 73 ? 6.793 -15.766 -7.727 1 98.81 73 ILE A C 1
ATOM 586 O O . ILE A 1 73 ? 6.984 -16.984 -7.652 1 98.81 73 ILE A O 1
ATOM 590 N N . ILE A 1 74 ? 5.762 -15.219 -8.344 1 98.38 74 ILE A N 1
ATOM 591 C CA . ILE A 1 74 ? 4.723 -16.047 -8.953 1 98.38 74 ILE A CA 1
ATOM 592 C C . ILE A 1 74 ? 5.32 -16.859 -10.102 1 98.38 74 ILE A C 1
ATOM 594 O O . ILE A 1 74 ? 5.055 -18.062 -10.219 1 98.38 74 ILE A O 1
ATOM 598 N N . GLU A 1 75 ? 6.152 -16.234 -10.93 1 97.69 75 GLU A N 1
ATOM 599 C CA . GLU A 1 75 ? 6.797 -16.938 -12.039 1 97.69 75 GLU A CA 1
ATOM 600 C C . GLU A 1 75 ? 7.648 -18.094 -11.547 1 97.69 75 GLU A C 1
ATOM 602 O O . GLU A 1 75 ? 7.797 -19.109 -12.242 1 97.69 75 GLU A O 1
ATOM 607 N N . LEU A 1 76 ? 8.18 -18 -10.383 1 97.94 76 LEU A N 1
ATOM 608 C CA . LEU A 1 76 ? 9.031 -19.016 -9.781 1 97.94 76 LEU A CA 1
ATOM 609 C C . LEU A 1 76 ? 8.188 -20.047 -9.031 1 97.94 76 LEU A C 1
ATOM 611 O O . LEU A 1 76 ? 8.727 -20.875 -8.281 1 97.94 76 LEU A O 1
ATOM 615 N N . GLU A 1 77 ? 6.875 -19.906 -9.172 1 96.88 77 GLU A N 1
ATOM 616 C CA . GLU A 1 77 ? 5.887 -20.812 -8.578 1 96.88 77 GLU A CA 1
ATOM 617 C C . GLU A 1 77 ? 5.832 -20.656 -7.062 1 96.88 77 GLU A C 1
ATOM 619 O O . GLU A 1 77 ? 5.535 -21.609 -6.34 1 96.88 77 GLU A O 1
ATOM 624 N N . GLY A 1 78 ? 6.297 -19.484 -6.605 1 98.06 78 GLY A N 1
ATOM 625 C CA . GLY A 1 78 ? 6.145 -19.125 -5.203 1 98.06 78 GLY A CA 1
ATOM 626 C C . GLY A 1 78 ? 4.871 -18.359 -4.922 1 98.06 78 GLY A C 1
ATOM 627 O O . GLY A 1 78 ? 4.066 -18.125 -5.824 1 98.06 78 GLY A O 1
ATOM 628 N N . VAL A 1 79 ? 4.656 -18.047 -3.691 1 98.56 79 VAL A N 1
ATOM 629 C CA . VAL A 1 79 ? 3.529 -17.234 -3.24 1 98.56 79 VAL A CA 1
ATOM 630 C C . VAL A 1 79 ? 4.039 -15.953 -2.592 1 98.56 79 VAL A C 1
ATOM 632 O O . VAL A 1 79 ? 4.832 -16 -1.647 1 98.56 79 VAL A O 1
ATOM 635 N N . PRO A 1 80 ? 3.654 -14.828 -3.168 1 98.88 80 PRO A N 1
ATOM 636 C CA . PRO A 1 80 ? 4.043 -13.586 -2.492 1 98.88 80 PRO A CA 1
ATOM 637 C C . PRO A 1 80 ? 3.447 -13.469 -1.09 1 98.88 80 PRO A C 1
ATOM 639 O O . PRO A 1 80 ? 2.42 -14.094 -0.796 1 98.88 80 PRO A O 1
ATOM 642 N N . VAL A 1 81 ? 4.148 -12.812 -0.24 1 98.81 81 VAL A N 1
ATOM 643 C CA . VAL A 1 81 ? 3.643 -12.633 1.116 1 98.81 81 VAL A CA 1
ATOM 644 C C . VAL A 1 81 ? 2.223 -12.07 1.065 1 98.81 81 VAL A C 1
ATOM 646 O O . VAL A 1 81 ? 1.981 -11.023 0.465 1 98.81 81 VAL A O 1
ATOM 649 N N . LEU A 1 82 ? 1.276 -12.758 1.709 1 98.56 82 LEU A N 1
ATOM 650 C CA . LEU A 1 82 ? -0.149 -12.492 1.551 1 98.56 82 LEU A CA 1
ATOM 651 C C . LEU A 1 82 ? -0.676 -11.641 2.703 1 98.56 82 LEU A C 1
ATOM 653 O O . LEU A 1 82 ? -1.768 -11.078 2.613 1 98.56 82 LEU A O 1
ATOM 657 N N . ASP A 1 83 ? 0.072 -11.578 3.754 1 97.94 83 ASP A N 1
ATOM 658 C CA . ASP A 1 83 ? -0.379 -10.898 4.965 1 97.94 83 ASP A CA 1
ATOM 659 C C . ASP A 1 83 ? 0.557 -9.75 5.328 1 97.94 83 ASP A C 1
ATOM 661 O O . ASP A 1 83 ? 1.721 -9.969 5.668 1 97.94 83 ASP A O 1
ATOM 665 N N . PRO A 1 84 ? 0.063 -8.484 5.387 1 97.94 84 PRO A N 1
ATOM 666 C CA . PRO A 1 84 ? 0.923 -7.344 5.723 1 97.94 84 PRO A CA 1
ATOM 667 C C . PRO A 1 84 ? 1.548 -7.469 7.109 1 97.94 84 PRO A C 1
ATOM 669 O O . PRO A 1 84 ? 2.611 -6.898 7.363 1 97.94 84 PRO A O 1
ATOM 672 N N . GLN A 1 85 ? 0.923 -8.188 8.016 1 96.12 85 GLN A N 1
ATOM 673 C CA . GLN A 1 85 ? 1.514 -8.391 9.336 1 96.12 85 GLN A CA 1
ATOM 674 C C . GLN A 1 85 ? 2.875 -9.07 9.227 1 96.12 85 GLN A C 1
ATOM 676 O O . GLN A 1 85 ? 3.748 -8.859 10.07 1 96.12 85 GLN A O 1
ATOM 681 N N . LYS A 1 86 ? 3.043 -9.789 8.219 1 97.94 86 LYS A N 1
ATOM 682 C CA . LYS A 1 86 ? 4.27 -10.562 8.039 1 97.94 86 LYS A CA 1
ATOM 683 C C . LYS A 1 86 ? 5.383 -9.695 7.461 1 97.94 86 LYS A C 1
ATOM 685 O O . LYS A 1 86 ? 6.551 -10.094 7.461 1 97.94 86 LYS A O 1
ATOM 690 N N . TRP A 1 87 ? 5.012 -8.516 6.941 1 98.38 87 TRP A N 1
ATOM 691 C CA . TRP A 1 87 ? 6.043 -7.648 6.391 1 98.38 87 TRP A CA 1
ATOM 692 C C . TRP A 1 87 ? 7.141 -7.387 7.414 1 98.38 87 TRP A C 1
ATOM 694 O O . TRP A 1 87 ? 8.328 -7.441 7.09 1 98.38 87 TRP A O 1
ATOM 704 N N . PHE A 1 88 ? 6.766 -7.191 8.625 1 97.25 88 PHE A N 1
ATOM 705 C CA . PHE A 1 88 ? 7.688 -6.77 9.672 1 97.25 88 PHE A CA 1
ATOM 706 C C . PHE A 1 88 ? 8.555 -7.938 10.125 1 97.25 88 PHE A C 1
ATOM 708 O O . PHE A 1 88 ? 9.68 -7.734 10.602 1 97.25 88 PHE A O 1
ATOM 715 N N . GLU A 1 89 ? 8.07 -9.109 10.008 1 97.38 89 GLU A N 1
ATOM 716 C CA . GLU A 1 89 ? 8.844 -10.305 10.328 1 97.38 89 GLU A CA 1
ATOM 717 C C . GLU A 1 89 ? 9.852 -10.609 9.227 1 97.38 89 GLU A C 1
ATOM 719 O O . GLU A 1 89 ? 10.969 -11.047 9.508 1 97.38 89 GLU A O 1
ATOM 724 N N . LEU A 1 90 ? 9.461 -10.367 7.988 1 98.25 90 LEU A N 1
ATOM 725 C CA . LEU A 1 90 ? 10.266 -10.75 6.832 1 98.25 90 LEU A CA 1
ATOM 726 C C . LEU A 1 90 ? 11.336 -9.695 6.543 1 98.25 90 LEU A C 1
ATOM 728 O O . LEU A 1 90 ? 12.406 -10.023 6.031 1 98.25 90 LEU A O 1
ATOM 732 N N . ALA A 1 91 ? 11.008 -8.453 6.82 1 97.88 91 ALA A N 1
ATOM 733 C CA . ALA A 1 91 ? 11.859 -7.328 6.43 1 97.88 91 ALA A CA 1
ATOM 734 C C . ALA A 1 91 ? 13.086 -7.234 7.328 1 97.88 91 ALA A C 1
ATOM 736 O O . ALA A 1 91 ? 12.984 -7.348 8.555 1 97.88 91 ALA A O 1
ATOM 737 N N . ARG A 1 92 ? 14.18 -7.047 6.703 1 96.06 92 ARG A N 1
ATOM 738 C CA . ARG A 1 92 ? 15.391 -6.652 7.406 1 96.06 92 ARG A CA 1
ATOM 739 C C . ARG A 1 92 ? 15.484 -5.137 7.527 1 96.06 92 ARG A C 1
ATOM 741 O O . ARG A 1 92 ? 15.898 -4.613 8.562 1 96.06 92 ARG A O 1
ATOM 748 N N . CYS A 1 93 ? 15.164 -4.516 6.395 1 93.81 93 CYS A N 1
ATOM 749 C CA . CYS A 1 93 ? 15.094 -3.057 6.414 1 93.81 93 CYS A CA 1
ATOM 750 C C . CYS A 1 93 ? 13.875 -2.582 7.203 1 93.81 93 CYS A C 1
ATOM 752 O O . CYS A 1 93 ? 12.75 -2.617 6.703 1 93.81 93 CYS A O 1
ATOM 754 N N . LYS A 1 94 ? 14.133 -2.123 8.312 1 88.44 94 LYS A N 1
ATOM 755 C CA . LYS A 1 94 ? 13.062 -1.818 9.25 1 88.44 94 LYS A CA 1
ATOM 756 C C . LYS A 1 94 ? 12.289 -0.58 8.82 1 88.44 94 LYS A C 1
ATOM 758 O O . LYS A 1 94 ? 12.836 0.312 8.172 1 88.44 94 LYS A O 1
ATOM 763 N N . TYR A 1 95 ? 11.078 -0.61 9.102 1 95 95 TYR A N 1
ATOM 764 C CA . TYR A 1 95 ? 10.219 0.56 8.945 1 95 95 TYR A CA 1
ATOM 765 C C . TYR A 1 95 ? 10.25 1.436 10.188 1 95 95 TYR A C 1
ATOM 767 O O . TYR A 1 95 ? 10 0.957 11.297 1 95 95 TYR A O 1
ATOM 775 N N . ASP A 1 96 ? 10.602 2.65 9.969 1 88.31 96 ASP A N 1
ATOM 776 C CA . ASP A 1 96 ? 10.547 3.611 11.062 1 88.31 96 ASP A CA 1
ATOM 777 C C . ASP A 1 96 ? 9.492 4.684 10.805 1 88.31 96 ASP A C 1
ATOM 779 O O . ASP A 1 96 ? 9.695 5.574 9.977 1 88.31 96 ASP A O 1
ATOM 783 N N . ALA A 1 97 ? 8.438 4.617 11.617 1 94.5 97 ALA A N 1
ATOM 784 C CA . ALA A 1 97 ? 7.422 5.66 11.492 1 94.5 97 ALA A CA 1
ATOM 785 C C . ALA A 1 97 ? 8.008 7.035 11.797 1 94.5 97 ALA A C 1
ATOM 787 O O . ALA A 1 97 ? 8.828 7.18 12.711 1 94.5 97 ALA A O 1
ATOM 788 N N . PRO A 1 98 ? 7.613 7.988 11 1 96.25 98 PRO A N 1
ATOM 789 C CA . PRO A 1 98 ? 8.156 9.328 11.258 1 96.25 98 PRO A CA 1
ATOM 790 C C . PRO A 1 98 ? 7.875 9.82 12.672 1 96.25 98 PRO A C 1
ATOM 792 O O . PRO A 1 98 ? 6.742 9.719 13.148 1 96.25 98 PRO A O 1
ATOM 795 N N . GLN A 1 99 ? 8.883 10.32 13.305 1 95 99 GLN A N 1
ATOM 796 C CA . GLN A 1 99 ? 8.758 10.93 14.625 1 95 99 GLN A CA 1
ATOM 797 C C . GLN A 1 99 ? 8.727 12.453 14.531 1 95 99 GLN A C 1
ATOM 799 O O . GLN A 1 99 ? 8.219 13.125 15.422 1 95 99 GLN A O 1
ATOM 804 N N . GLU A 1 100 ? 9.398 12.906 13.555 1 97.19 100 GLU A N 1
ATOM 805 C CA . GLU A 1 100 ? 9.414 14.32 13.195 1 97.19 100 GLU A CA 1
ATOM 806 C C . GLU A 1 100 ? 8.953 14.523 11.758 1 97.19 100 GLU A C 1
ATOM 808 O O . GLU A 1 100 ? 9.203 13.68 10.891 1 97.19 100 GLU A O 1
ATOM 813 N N . PHE A 1 101 ? 8.336 15.688 11.531 1 98.31 101 PHE A N 1
ATOM 814 C CA . PHE A 1 101 ? 7.727 15.883 10.227 1 98.31 101 PHE A CA 1
ATOM 815 C C . PHE A 1 101 ? 8.531 16.859 9.391 1 98.31 101 PHE A C 1
ATOM 817 O O . PHE A 1 101 ? 8.227 17.094 8.219 1 98.31 101 PHE A O 1
ATOM 824 N N . ASP A 1 102 ? 9.641 17.422 9.977 1 98.25 102 ASP A N 1
ATOM 825 C CA . ASP A 1 102 ? 10.445 18.344 9.188 1 98.25 102 ASP A CA 1
ATOM 826 C C . ASP A 1 102 ? 11.172 17.625 8.055 1 98.25 102 ASP A C 1
ATOM 828 O O . ASP A 1 102 ? 11.594 16.469 8.211 1 98.25 102 ASP A O 1
ATOM 832 N N . SER A 1 103 ? 11.383 18.297 6.953 1 98.25 103 SER A N 1
ATOM 833 C CA . SER A 1 103 ? 11.922 17.719 5.727 1 98.25 103 SER A CA 1
ATOM 834 C C . SER A 1 103 ? 13.266 17.047 5.977 1 98.25 103 SER A C 1
ATOM 836 O O . SER A 1 103 ? 13.539 15.969 5.457 1 98.25 103 SER A O 1
ATOM 838 N N . VAL A 1 104 ? 14.133 17.641 6.754 1 98.38 104 VAL A N 1
ATOM 839 C CA . VAL A 1 104 ? 15.477 17.125 6.984 1 98.38 104 VAL A CA 1
ATOM 840 C C . VAL A 1 104 ? 15.391 15.766 7.668 1 98.38 104 VAL A C 1
ATOM 842 O O . VAL A 1 104 ? 16.047 14.812 7.25 1 98.38 104 VAL A O 1
ATOM 845 N N . SER A 1 105 ? 14.578 15.703 8.711 1 98.38 105 SER A N 1
ATOM 846 C CA . SER A 1 105 ? 14.414 14.445 9.43 1 98.38 105 SER A CA 1
ATOM 847 C C . SER A 1 105 ? 13.859 13.352 8.523 1 98.38 105 SER A C 1
ATOM 849 O O . SER A 1 105 ? 14.367 12.227 8.516 1 98.38 105 SER A O 1
ATOM 851 N N . LEU A 1 106 ? 12.828 13.664 7.777 1 98.5 106 LEU A N 1
ATOM 852 C CA . LEU A 1 106 ? 12.195 12.68 6.902 1 98.5 106 LEU A CA 1
ATOM 853 C C . LEU A 1 106 ? 13.156 12.242 5.801 1 98.5 106 LEU A C 1
ATOM 855 O O . LEU A 1 106 ? 13.195 11.062 5.441 1 98.5 106 LEU A O 1
ATOM 859 N N . LEU A 1 107 ? 13.867 13.211 5.242 1 98.62 107 LEU A N 1
ATOM 860 C CA . LEU A 1 107 ? 14.859 12.883 4.219 1 98.62 107 LEU A CA 1
ATOM 861 C C . LEU A 1 107 ? 15.914 11.93 4.77 1 98.62 107 LEU A C 1
ATOM 863 O O . LEU A 1 107 ? 16.281 10.961 4.105 1 98.62 107 LEU A O 1
ATOM 867 N N . LYS A 1 108 ? 16.391 12.211 5.934 1 98.19 108 LYS A N 1
ATOM 868 C CA . LYS A 1 108 ? 17.406 11.359 6.547 1 98.19 108 LYS A CA 1
ATOM 869 C C . LYS A 1 108 ? 16.875 9.953 6.797 1 98.19 108 LYS A C 1
ATOM 871 O O . LYS A 1 108 ? 17.578 8.961 6.574 1 98.19 108 LYS A O 1
ATOM 876 N N . ASP A 1 109 ? 15.656 9.867 7.328 1 97.75 109 ASP A N 1
ATOM 877 C CA . ASP A 1 109 ? 15.016 8.57 7.516 1 97.75 109 ASP A CA 1
ATOM 878 C C . ASP A 1 109 ? 14.984 7.785 6.207 1 97.75 109 ASP A C 1
ATOM 880 O O . ASP A 1 109 ? 15.297 6.594 6.184 1 97.75 109 ASP A O 1
ATOM 884 N N . ASN A 1 110 ? 14.594 8.453 5.109 1 98.25 110 ASN A N 1
ATOM 885 C CA . ASN A 1 110 ? 14.461 7.777 3.822 1 98.25 110 ASN A CA 1
ATOM 886 C C . ASN A 1 110 ? 15.82 7.41 3.238 1 98.25 110 ASN A C 1
ATOM 888 O O . ASN A 1 110 ? 15.953 6.387 2.561 1 98.25 110 ASN A O 1
ATOM 892 N N . VAL A 1 111 ? 16.859 8.266 3.461 1 98.31 111 VAL A N 1
ATOM 893 C CA . VAL A 1 111 ? 18.203 7.914 3.035 1 98.31 111 VAL A CA 1
ATOM 894 C C . VAL A 1 111 ? 18.641 6.605 3.693 1 98.31 111 VAL A C 1
ATOM 896 O O . VAL A 1 111 ? 19.172 5.715 3.027 1 98.31 111 VAL A O 1
ATOM 899 N N . ALA A 1 112 ? 18.406 6.52 4.984 1 97.69 112 ALA A N 1
ATOM 900 C CA . ALA A 1 112 ? 18.75 5.293 5.695 1 97.69 112 ALA A CA 1
ATOM 901 C C . ALA A 1 112 ? 18.016 4.094 5.102 1 97.69 112 ALA A C 1
ATOM 903 O O . ALA A 1 112 ? 18.609 3.027 4.918 1 97.69 112 ALA A O 1
ATOM 904 N N . SER A 1 113 ? 16.734 4.227 4.828 1 97.56 113 SER A N 1
ATOM 905 C CA . SER A 1 113 ? 15.938 3.166 4.227 1 97.56 113 SER A CA 1
ATOM 906 C C . SER A 1 113 ? 16.484 2.766 2.861 1 97.56 113 SER A C 1
ATOM 908 O O . SER A 1 113 ? 16.578 1.577 2.543 1 97.56 113 SER A O 1
ATOM 910 N N . GLU A 1 114 ? 16.844 3.764 2.031 1 98.31 114 GLU A N 1
ATOM 911 C CA . GLU A 1 114 ? 17.391 3.482 0.708 1 98.31 114 GLU A CA 1
ATOM 912 C C . GLU A 1 114 ? 18.703 2.705 0.807 1 98.31 114 GLU A C 1
ATOM 914 O O . GLU A 1 114 ? 18.953 1.806 0.004 1 98.31 114 GLU A O 1
ATOM 919 N N . ARG A 1 115 ? 19.562 3.047 1.746 1 98.25 115 ARG A N 1
ATOM 920 C CA . ARG A 1 115 ? 20.844 2.369 1.912 1 98.25 115 ARG A CA 1
ATOM 921 C C . ARG A 1 115 ? 20.641 0.898 2.262 1 98.25 115 ARG A C 1
ATOM 923 O O . ARG A 1 115 ? 21.359 0.031 1.761 1 98.25 115 ARG A O 1
ATOM 930 N N . CYS A 1 116 ? 19.703 0.682 3.117 1 98.56 116 CYS A N 1
ATOM 931 C CA . CYS A 1 116 ? 19.375 -0.702 3.439 1 98.56 116 CYS A CA 1
ATOM 932 C C . CYS A 1 116 ? 18.859 -1.442 2.207 1 98.56 116 CYS A C 1
ATOM 934 O O . CYS A 1 116 ? 19.25 -2.588 1.965 1 98.56 116 CYS A O 1
ATOM 936 N N . ALA A 1 117 ? 17.969 -0.812 1.398 1 98.5 117 ALA A N 1
ATOM 937 C CA . ALA A 1 117 ? 17.438 -1.404 0.175 1 98.5 117 ALA A CA 1
ATOM 938 C C . ALA A 1 117 ? 18.547 -1.703 -0.822 1 98.5 117 ALA A C 1
ATOM 940 O O . ALA A 1 117 ? 18.531 -2.738 -1.492 1 98.5 117 ALA A O 1
ATOM 941 N N . ILE A 1 118 ? 19.469 -0.798 -0.93 1 98.81 118 ILE A N 1
ATOM 942 C CA . ILE A 1 118 ? 20.609 -0.963 -1.834 1 98.81 118 ILE A CA 1
ATOM 943 C C . ILE A 1 118 ? 21.359 -2.25 -1.492 1 98.81 118 ILE A C 1
ATOM 945 O O . ILE A 1 118 ? 21.641 -3.061 -2.375 1 98.81 118 ILE A O 1
ATOM 949 N N . ILE A 1 119 ? 21.594 -2.484 -0.209 1 98.69 119 ILE A N 1
ATOM 950 C CA . ILE A 1 119 ? 22.297 -3.689 0.236 1 98.69 119 ILE A CA 1
ATOM 951 C C . ILE A 1 119 ? 21.453 -4.918 -0.102 1 98.69 119 ILE A C 1
ATOM 953 O O . ILE A 1 119 ? 21.969 -5.918 -0.601 1 98.69 119 ILE A O 1
ATOM 957 N N . ARG A 1 120 ? 20.188 -4.883 0.127 1 98.5 120 ARG A N 1
ATOM 958 C CA . ARG A 1 120 ? 19.266 -5.973 -0.178 1 98.5 120 ARG A CA 1
ATOM 959 C C . ARG A 1 120 ? 19.375 -6.402 -1.637 1 98.5 120 ARG A C 1
ATOM 961 O O . ARG A 1 120 ? 19.531 -7.59 -1.93 1 98.5 120 ARG A O 1
ATOM 968 N N . TYR A 1 121 ? 19.328 -5.438 -2.541 1 98.88 121 TYR A N 1
ATOM 969 C CA . TYR A 1 121 ? 19.266 -5.777 -3.957 1 98.88 121 TYR A CA 1
ATOM 970 C C . TYR A 1 121 ? 20.641 -6.152 -4.484 1 98.88 121 TYR A C 1
ATOM 972 O O . TYR A 1 121 ? 20.766 -6.938 -5.43 1 98.88 121 TYR A O 1
ATOM 980 N N . GLN A 1 122 ? 21.719 -5.625 -3.848 1 98.88 122 GLN A N 1
ATOM 981 C CA . GLN A 1 122 ? 23.047 -6.129 -4.148 1 98.88 122 GLN A CA 1
ATOM 982 C C . GLN A 1 122 ? 23.172 -7.609 -3.805 1 98.88 122 GLN A C 1
ATOM 984 O O . GLN A 1 122 ? 23.719 -8.391 -4.586 1 98.88 122 GLN A O 1
ATOM 989 N N . GLU A 1 123 ? 22.656 -7.961 -2.652 1 98.75 123 GLU A N 1
ATOM 990 C CA . GLU A 1 123 ? 22.688 -9.352 -2.201 1 98.75 123 GLU A CA 1
ATOM 991 C C . GLU A 1 123 ? 21.906 -10.258 -3.135 1 98.75 123 GLU A C 1
ATOM 993 O O . GLU A 1 123 ? 22.344 -11.352 -3.473 1 98.75 123 GLU A O 1
ATOM 998 N N . ILE A 1 124 ? 20.719 -9.852 -3.566 1 98.81 124 ILE A N 1
ATOM 999 C CA . ILE A 1 124 ? 19.891 -10.648 -4.469 1 98.81 124 ILE A CA 1
ATOM 1000 C C . ILE A 1 124 ? 20.594 -10.773 -5.824 1 98.81 124 ILE A C 1
ATOM 1002 O O . ILE A 1 124 ? 20.609 -11.852 -6.418 1 98.81 124 ILE A O 1
ATOM 1006 N N . ALA A 1 125 ? 21.141 -9.625 -6.316 1 98.88 125 ALA A N 1
ATOM 1007 C CA . ALA A 1 125 ? 21.875 -9.648 -7.578 1 98.88 125 ALA A CA 1
ATOM 1008 C C . ALA A 1 125 ? 23.047 -10.617 -7.512 1 98.88 125 ALA A C 1
ATOM 1010 O O . ALA A 1 125 ? 23.25 -11.43 -8.422 1 98.88 125 ALA A O 1
ATOM 1011 N N . ASP A 1 126 ? 23.766 -10.555 -6.395 1 98.69 126 ASP A N 1
ATOM 1012 C CA . ASP A 1 126 ? 24.906 -11.445 -6.207 1 98.69 126 ASP A CA 1
ATOM 1013 C C . ASP A 1 126 ? 24.469 -12.898 -6.141 1 98.69 126 ASP A C 1
ATOM 1015 O O . ASP A 1 126 ? 25.078 -13.773 -6.75 1 98.69 126 ASP A O 1
ATOM 1019 N N . PHE A 1 127 ? 23.406 -13.25 -5.43 1 98.62 127 PHE A N 1
ATOM 1020 C CA . PHE A 1 127 ? 22.875 -14.594 -5.211 1 98.62 127 PHE A CA 1
ATOM 1021 C C . PHE A 1 127 ? 22.438 -15.219 -6.527 1 98.62 127 PHE A C 1
ATOM 1023 O O . PHE A 1 127 ? 22.547 -16.422 -6.723 1 98.62 127 PHE A O 1
ATOM 1030 N N . THR A 1 128 ? 22.016 -14.367 -7.449 1 98.62 128 THR A N 1
ATOM 1031 C CA . THR A 1 128 ? 21.359 -14.875 -8.656 1 98.62 128 THR A CA 1
ATOM 1032 C C . THR A 1 128 ? 22.281 -14.727 -9.867 1 98.62 128 THR A C 1
ATOM 1034 O O . THR A 1 128 ? 21.969 -15.211 -10.953 1 98.62 128 THR A O 1
ATOM 1037 N N . ASN A 1 129 ? 23.391 -14 -9.703 1 98.31 129 ASN A N 1
ATOM 1038 C CA . ASN A 1 129 ? 24.312 -13.719 -10.797 1 98.31 129 ASN A CA 1
ATOM 1039 C C . ASN A 1 129 ? 24.812 -15.008 -11.445 1 98.31 129 ASN A C 1
ATOM 1041 O O . ASN A 1 129 ? 25.297 -15.906 -10.75 1 98.31 129 ASN A O 1
ATOM 1045 N N . GLY A 1 130 ? 24.609 -15.078 -12.773 1 97.5 130 GLY A N 1
ATOM 1046 C CA . GLY A 1 130 ? 25.062 -16.234 -13.516 1 97.5 130 GLY A CA 1
ATOM 1047 C C . GLY A 1 130 ? 24.188 -17.469 -13.32 1 97.5 130 GLY A C 1
ATOM 1048 O O . GLY A 1 130 ? 24.438 -18.516 -13.914 1 97.5 130 GLY A O 1
ATOM 1049 N N . LYS A 1 131 ? 23.172 -17.391 -12.516 1 97.62 131 LYS A N 1
ATOM 1050 C CA . LYS A 1 131 ? 22.297 -18.516 -12.195 1 97.62 131 LYS A CA 1
ATOM 1051 C C . LYS A 1 131 ? 20.859 -18.234 -12.625 1 97.62 131 LYS A C 1
ATOM 1053 O O . LYS A 1 131 ? 20.266 -19.016 -13.367 1 97.62 131 LYS A O 1
ATOM 1058 N N . ASP A 1 132 ? 20.328 -17.219 -12.258 1 97.81 132 ASP A N 1
ATOM 1059 C CA . ASP A 1 132 ? 19 -16.75 -12.602 1 97.81 132 ASP A CA 1
ATOM 1060 C C . ASP A 1 132 ? 19.047 -15.336 -13.172 1 97.81 132 ASP A C 1
ATOM 1062 O O . ASP A 1 132 ? 18.859 -14.367 -12.43 1 97.81 132 ASP A O 1
ATOM 1066 N N . PHE A 1 133 ? 19.141 -15.203 -14.453 1 97.69 133 PHE A N 1
ATOM 1067 C CA . PHE A 1 133 ? 19.406 -13.93 -15.109 1 97.69 133 PHE A CA 1
ATOM 1068 C C . PHE A 1 133 ? 18.203 -13.008 -14.992 1 97.69 133 PHE A C 1
ATOM 1070 O O . PHE A 1 133 ? 18.344 -11.789 -14.875 1 97.69 133 PHE A O 1
ATOM 1077 N N . THR A 1 134 ? 17.016 -13.586 -15.062 1 98.25 134 THR A N 1
ATOM 1078 C CA . THR A 1 134 ? 15.812 -12.766 -14.969 1 98.25 134 THR A CA 1
ATOM 1079 C C . THR A 1 134 ? 15.742 -12.062 -13.609 1 98.25 134 THR A C 1
ATOM 1081 O O . THR A 1 134 ? 15.57 -10.844 -13.547 1 98.25 134 THR A O 1
ATOM 1084 N N . THR A 1 135 ? 15.867 -12.828 -12.531 1 98.75 135 THR A N 1
ATOM 1085 C CA . THR A 1 135 ? 15.836 -12.234 -11.203 1 98.75 135 THR A CA 1
ATOM 1086 C C . THR A 1 135 ? 17 -11.258 -11.016 1 98.75 135 THR A C 1
ATOM 1088 O O . THR A 1 135 ? 16.828 -10.188 -10.422 1 98.75 135 THR A O 1
ATOM 1091 N N . CYS A 1 136 ? 18.156 -11.617 -11.5 1 98.81 136 CYS A N 1
ATOM 1092 C CA . CYS A 1 136 ? 19.328 -10.75 -11.391 1 98.81 136 CYS A CA 1
ATOM 1093 C C . CYS A 1 136 ? 19.062 -9.398 -12.047 1 98.81 136 CYS A C 1
ATOM 1095 O O . CYS A 1 136 ? 19.391 -8.359 -11.477 1 98.81 136 CYS A O 1
ATOM 1097 N N . ASP A 1 137 ? 18.484 -9.422 -13.188 1 98.81 137 ASP A N 1
ATOM 1098 C CA . ASP A 1 137 ? 18.203 -8.188 -13.914 1 98.81 137 ASP A CA 1
ATOM 1099 C C . ASP A 1 137 ? 17.172 -7.34 -13.172 1 98.81 137 ASP A C 1
ATOM 1101 O O . ASP A 1 137 ? 17.297 -6.113 -13.125 1 98.81 137 ASP A O 1
ATOM 1105 N N . ILE A 1 138 ? 16.141 -7.953 -12.617 1 98.94 138 ILE A N 1
ATOM 1106 C CA . ILE A 1 138 ? 15.148 -7.246 -11.812 1 98.94 138 ILE A CA 1
ATOM 1107 C C . ILE A 1 138 ? 15.836 -6.574 -10.625 1 98.94 138 ILE A C 1
ATOM 1109 O O . ILE A 1 138 ? 15.609 -5.395 -10.359 1 98.94 138 ILE A O 1
ATOM 1113 N N . ALA A 1 139 ? 16.688 -7.348 -9.961 1 98.94 139 ALA A N 1
ATOM 1114 C CA . ALA A 1 139 ? 17.391 -6.828 -8.789 1 98.94 139 ALA A CA 1
ATOM 1115 C C . ALA A 1 139 ? 18.281 -5.645 -9.172 1 98.94 139 ALA A C 1
ATOM 1117 O O . ALA A 1 139 ? 18.312 -4.629 -8.469 1 98.94 139 ALA A O 1
ATOM 1118 N N . LYS A 1 140 ? 19 -5.738 -10.281 1 98.94 140 LYS A N 1
ATOM 1119 C CA . LYS A 1 140 ? 19.875 -4.664 -10.727 1 98.94 140 LYS A CA 1
ATOM 1120 C C . LYS A 1 140 ? 19.078 -3.418 -11.102 1 98.94 140 LYS A C 1
ATOM 1122 O O . LYS A 1 140 ? 19.516 -2.295 -10.836 1 98.94 140 LYS A O 1
ATOM 1127 N N . HIS A 1 141 ? 18 -3.646 -11.742 1 98.94 141 HIS A N 1
ATOM 1128 C CA . HIS A 1 141 ? 17.125 -2.531 -12.102 1 98.94 141 HIS A CA 1
ATOM 1129 C C . HIS A 1 141 ? 16.656 -1.774 -10.867 1 98.94 141 HIS A C 1
ATOM 1131 O O . HIS A 1 141 ? 16.781 -0.549 -10.797 1 98.94 141 HIS A O 1
ATOM 1137 N N . ILE A 1 142 ? 16.125 -2.504 -9.883 1 98.94 142 ILE A N 1
ATOM 1138 C CA . ILE A 1 142 ? 15.641 -1.876 -8.656 1 98.94 142 ILE A CA 1
ATOM 1139 C C . ILE A 1 142 ? 16.812 -1.233 -7.906 1 98.94 142 ILE A C 1
ATOM 1141 O O . ILE A 1 142 ? 16.672 -0.127 -7.379 1 98.94 142 ILE A O 1
ATOM 1145 N N . LEU A 1 143 ? 17.969 -1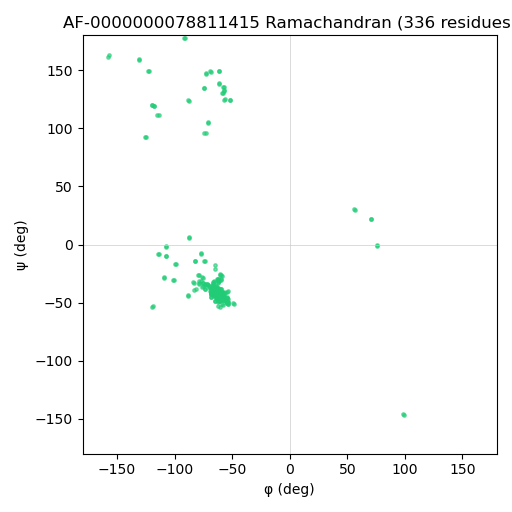.924 -7.887 1 98.94 143 LEU A N 1
ATOM 1146 C CA . LEU A 1 143 ? 19.172 -1.396 -7.258 1 98.94 143 LEU A CA 1
ATOM 1147 C C . LEU A 1 143 ? 19.516 -0.026 -7.824 1 98.94 143 LEU A C 1
ATOM 1149 O O . LEU A 1 143 ? 19.766 0.921 -7.07 1 98.94 143 LEU A O 1
ATOM 1153 N N . ALA A 1 144 ? 19.547 0.077 -9.133 1 98.88 144 ALA A N 1
ATOM 1154 C CA . ALA A 1 144 ? 19.875 1.338 -9.789 1 98.88 144 ALA A CA 1
ATOM 1155 C C . ALA A 1 144 ? 18.891 2.439 -9.391 1 98.88 144 ALA A C 1
ATOM 1157 O O . ALA A 1 144 ? 19.297 3.58 -9.148 1 98.88 144 ALA A O 1
ATOM 1158 N N . GLU A 1 145 ? 17.656 2.137 -9.297 1 98.88 145 GLU A N 1
ATOM 1159 C CA . GLU A 1 145 ? 16.641 3.111 -8.898 1 98.88 145 GLU A CA 1
ATOM 1160 C C . GLU A 1 145 ? 16.797 3.516 -7.438 1 98.88 145 GLU A C 1
ATOM 1162 O O . GLU A 1 145 ? 16.656 4.691 -7.09 1 98.88 145 GLU A O 1
ATOM 1167 N N . GLU A 1 146 ? 17.078 2.52 -6.594 1 98.88 146 GLU A N 1
ATOM 1168 C CA . GLU A 1 146 ? 17.297 2.855 -5.191 1 98.88 146 GLU A CA 1
ATOM 1169 C C . GLU A 1 146 ? 18.516 3.766 -5.027 1 98.88 146 GLU A C 1
ATOM 1171 O O . GLU A 1 146 ? 18.516 4.652 -4.168 1 98.88 146 GLU A O 1
ATOM 1176 N N . GLU A 1 147 ? 19.562 3.48 -5.777 1 98.88 147 GLU A N 1
ATOM 1177 C CA . GLU A 1 147 ? 20.719 4.355 -5.758 1 98.88 147 GLU A CA 1
ATOM 1178 C C . GLU A 1 147 ? 20.359 5.77 -6.199 1 98.88 147 GLU A C 1
ATOM 1180 O O . GLU A 1 147 ? 20.812 6.75 -5.605 1 98.88 147 GLU A O 1
ATOM 1185 N N . GLU A 1 148 ? 19.609 5.863 -7.211 1 98.88 148 GLU A N 1
ATOM 1186 C CA . GLU A 1 148 ? 19.109 7.16 -7.656 1 98.88 148 GLU A CA 1
ATOM 1187 C C . GLU A 1 148 ? 18.281 7.84 -6.574 1 98.88 148 GLU A C 1
ATOM 1189 O O . GLU A 1 148 ? 18.406 9.039 -6.344 1 98.88 148 GLU A O 1
ATOM 1194 N N . HIS A 1 149 ? 17.375 7.102 -5.91 1 98.81 149 HIS A N 1
ATOM 1195 C CA . HIS A 1 149 ? 16.578 7.637 -4.809 1 98.81 149 HIS A CA 1
ATOM 1196 C C . HIS A 1 149 ? 17.469 8.242 -3.729 1 98.81 149 HIS A C 1
ATOM 1198 O O . HIS A 1 149 ? 17.25 9.375 -3.307 1 98.81 149 HIS A O 1
ATOM 1204 N N . GLU A 1 150 ? 18.469 7.441 -3.307 1 98.69 150 GLU A N 1
ATOM 1205 C CA . GLU A 1 150 ? 19.375 7.934 -2.273 1 98.69 150 GLU A CA 1
ATOM 1206 C C . GLU A 1 150 ? 20.062 9.227 -2.709 1 98.69 150 GLU A C 1
ATOM 1208 O O . GLU A 1 150 ? 20.156 10.18 -1.925 1 98.69 150 GLU A O 1
ATOM 1213 N N . GLN A 1 151 ? 20.516 9.266 -3.955 1 98.75 151 GLN A N 1
ATOM 1214 C CA . GLN A 1 151 ? 21.188 10.453 -4.477 1 98.75 151 GLN A CA 1
ATOM 1215 C C . GLN A 1 151 ? 20.25 11.664 -4.453 1 98.75 151 GLN A C 1
ATOM 1217 O O . GLN A 1 151 ? 20.656 12.742 -4.023 1 98.75 151 GLN A O 1
ATOM 1222 N N . ASP A 1 152 ? 19.016 11.477 -4.965 1 98.75 152 ASP A N 1
ATOM 1223 C CA . ASP A 1 152 ? 18.031 12.547 -4.953 1 98.75 152 ASP A CA 1
ATOM 1224 C C . ASP A 1 152 ? 17.828 13.094 -3.541 1 98.75 152 ASP A C 1
ATOM 1226 O O . ASP A 1 152 ? 17.828 14.312 -3.338 1 98.75 152 ASP A O 1
ATOM 1230 N N . LEU A 1 153 ? 17.688 12.227 -2.576 1 98.75 153 LEU A N 1
ATOM 1231 C CA . LEU A 1 153 ? 17.422 12.617 -1.197 1 98.75 153 LEU A CA 1
ATOM 1232 C C . LEU A 1 153 ? 18.609 13.352 -0.598 1 98.75 153 LEU A C 1
ATOM 1234 O O . LEU A 1 153 ? 18.438 14.359 0.097 1 98.75 153 LEU A O 1
ATOM 1238 N N . GLN A 1 154 ? 19.828 12.859 -0.883 1 98.5 154 GLN A N 1
ATOM 1239 C CA . GLN A 1 154 ? 21.047 13.508 -0.413 1 98.5 154 GLN A CA 1
ATOM 1240 C C . GLN A 1 154 ? 21.203 14.891 -1.029 1 98.5 154 GLN A C 1
ATOM 1242 O O . GLN A 1 154 ? 21.688 15.812 -0.373 1 98.5 154 GLN A O 1
ATOM 1247 N N . ASP A 1 155 ? 20.859 14.977 -2.281 1 98.56 155 ASP A N 1
ATOM 1248 C CA . ASP A 1 155 ? 20.922 16.281 -2.941 1 98.56 155 ASP A CA 1
ATOM 1249 C C . ASP A 1 155 ? 20.031 17.297 -2.23 1 98.56 155 ASP A C 1
ATOM 1251 O O . ASP A 1 155 ? 20.422 18.453 -2.041 1 98.56 155 ASP A O 1
ATOM 1255 N N . TYR A 1 156 ? 18.844 16.906 -1.859 1 98.25 156 TYR A N 1
ATOM 1256 C CA . TYR A 1 156 ? 17.953 17.812 -1.13 1 98.25 156 TYR A CA 1
ATOM 1257 C C . TYR A 1 156 ? 18.562 18.203 0.212 1 98.25 156 TYR A C 1
ATOM 1259 O O . TYR A 1 156 ? 18.484 19.375 0.619 1 98.25 156 TYR A O 1
ATOM 1267 N N . LEU A 1 157 ? 19.156 17.219 0.941 1 98.38 157 LEU A N 1
ATOM 1268 C CA . LEU A 1 157 ? 19.797 17.516 2.223 1 98.38 157 LEU A CA 1
ATOM 1269 C C . LEU A 1 157 ? 20.906 18.547 2.057 1 98.38 157 LEU A C 1
ATOM 1271 O O . LEU A 1 157 ? 21.016 19.484 2.85 1 98.38 157 LEU A O 1
ATOM 1275 N N . THR A 1 158 ? 21.656 18.375 1.023 1 97.94 158 THR A N 1
ATOM 1276 C CA . THR A 1 158 ? 22.75 19.297 0.728 1 97.94 158 THR A CA 1
ATOM 1277 C C . THR A 1 158 ? 22.219 20.703 0.429 1 97.94 158 THR A C 1
ATOM 1279 O O . THR A 1 158 ? 22.734 21.688 0.931 1 97.94 158 THR A O 1
ATOM 1282 N N . ASP A 1 159 ? 21.172 20.734 -0.386 1 97.06 159 ASP A N 1
ATOM 1283 C CA . ASP A 1 159 ? 20.578 22.016 -0.761 1 97.06 159 ASP A CA 1
ATOM 1284 C C . ASP A 1 159 ? 20.016 22.75 0.461 1 97.06 159 ASP A C 1
ATOM 1286 O O . ASP A 1 159 ? 20.141 23.969 0.57 1 97.06 159 ASP A O 1
ATOM 1290 N N . ILE A 1 160 ? 19.438 22.016 1.395 1 96.12 160 ILE A N 1
ATOM 1291 C CA . ILE A 1 160 ? 18.859 22.609 2.59 1 96.12 160 ILE A CA 1
ATOM 1292 C C . ILE A 1 160 ? 19.953 23.188 3.48 1 96.12 160 ILE A C 1
ATOM 1294 O O . ILE A 1 160 ? 19.797 24.281 4.035 1 96.12 160 ILE A O 1
ATOM 1298 N N . VAL A 1 161 ? 21.062 22.469 3.604 1 94.56 161 VAL A N 1
ATOM 1299 C CA . VAL A 1 161 ? 22.203 22.938 4.391 1 94.56 161 VAL A CA 1
ATOM 1300 C C . VAL A 1 161 ? 22.766 24.219 3.777 1 94.56 161 VAL A C 1
ATOM 1302 O O . VAL A 1 161 ? 23.078 25.172 4.492 1 94.56 161 VAL A O 1
ATOM 1305 N N . ARG A 1 162 ? 22.859 24.234 2.492 1 93.56 162 ARG A N 1
ATOM 1306 C CA . ARG A 1 162 ? 23.375 25.406 1.791 1 93.56 162 ARG A CA 1
ATOM 1307 C C . ARG A 1 162 ? 22.469 26.609 1.992 1 93.56 162 ARG A C 1
ATOM 1309 O O . ARG A 1 162 ? 22.953 27.734 2.178 1 93.56 162 ARG A O 1
ATOM 1316 N N . MET A 1 163 ? 21.203 26.406 1.938 1 92.06 163 MET A N 1
ATOM 1317 C CA . MET A 1 163 ? 20.234 27.484 2.141 1 92.06 163 MET A CA 1
ATOM 1318 C C . MET A 1 163 ? 20.344 28.047 3.553 1 92.06 163 MET A C 1
ATOM 1320 O O . MET A 1 163 ? 20.281 29.266 3.744 1 92.06 163 MET A O 1
ATOM 1324 N N . LYS A 1 164 ? 20.516 27.219 4.547 1 88.81 164 LYS A N 1
ATOM 1325 C CA . LYS A 1 164 ? 20.625 27.656 5.938 1 88.81 164 LYS A CA 1
ATOM 1326 C C . LYS A 1 164 ? 21.891 28.484 6.16 1 88.81 164 LYS A C 1
ATOM 1328 O O . LYS A 1 164 ? 21.859 29.484 6.891 1 88.81 164 LYS A O 1
ATOM 1333 N N . LYS A 1 165 ? 22.922 28.156 5.504 1 89.19 165 LYS A N 1
ATOM 1334 C CA . LYS A 1 165 ? 24.188 28.891 5.613 1 89.19 165 LYS A CA 1
ATOM 1335 C C . LYS A 1 165 ? 24.062 30.281 4.988 1 89.19 165 LYS A C 1
ATOM 1337 O O . LYS A 1 165 ? 24.594 31.25 5.516 1 89.19 165 LYS A O 1
ATOM 1342 N N . SER A 1 166 ? 23.406 30.297 3.941 1 86 166 SER A N 1
ATOM 1343 C CA . SER A 1 166 ? 23.234 31.562 3.238 1 86 166 SER A CA 1
ATOM 1344 C C . SER A 1 166 ? 22.422 32.531 4.059 1 86 166 SER A C 1
ATOM 1346 O O . SER A 1 166 ? 22.641 33.75 3.998 1 86 166 SER A O 1
ATOM 1348 N N . PHE A 1 167 ? 21.469 32.03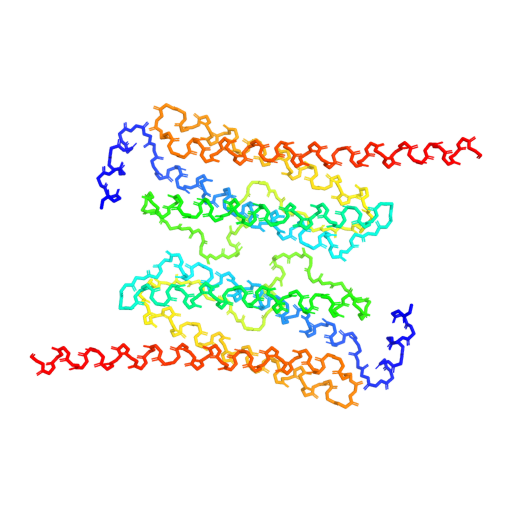1 4.867 1 80.75 167 PHE A N 1
ATOM 1349 C CA . PHE A 1 167 ? 20.625 32.875 5.699 1 80.75 167 PHE A CA 1
ATOM 1350 C C . PHE A 1 167 ? 21.391 33.344 6.938 1 80.75 167 PHE A C 1
ATOM 1352 O O . PHE A 1 167 ? 21.141 34.438 7.43 1 80.75 167 PHE A O 1
ATOM 1359 N N . LEU A 1 168 ? 22.281 32.5 7.367 1 78.12 168 LEU A N 1
ATOM 1360 C CA . LEU A 1 168 ? 23.031 32.844 8.57 1 78.12 168 LEU A CA 1
ATOM 1361 C C . LEU A 1 168 ? 24.156 33.844 8.258 1 78.12 168 LEU A C 1
ATOM 1363 O O . LEU A 1 168 ? 24.547 34.625 9.109 1 78.12 168 LEU A O 1
ATOM 1367 N N . GLU A 1 169 ? 24.703 33.75 7.148 1 75.12 169 GLU A N 1
ATOM 1368 C CA . GLU A 1 169 ? 25.766 34.656 6.766 1 75.12 169 GLU A CA 1
ATOM 1369 C C . GLU A 1 169 ? 25.219 36.031 6.367 1 75.12 169 GLU A C 1
ATOM 1371 O O . GLU A 1 169 ? 25.953 37 6.312 1 75.12 169 GLU A O 1
ATOM 1376 N N . LYS A 1 170 ? 23.969 36.156 6.27 1 63.41 170 LYS A N 1
ATOM 1377 C CA . LYS A 1 170 ? 23.391 37.5 6.004 1 63.41 170 LYS A CA 1
ATOM 1378 C C . LYS A 1 170 ? 22.938 38.156 7.297 1 63.41 170 LYS A C 1
ATOM 1380 O O . LYS A 1 170 ? 22.672 37.5 8.297 1 63.41 170 LYS A O 1
ATOM 1385 N N . MET B 1 1 ? -5.254 28.328 7.801 1 46.66 1 MET B N 1
ATOM 1386 C CA . MET B 1 1 ? -6.688 28.359 7.516 1 46.66 1 MET B CA 1
ATOM 1387 C C . MET B 1 1 ? -7.41 27.203 8.188 1 46.66 1 MET B C 1
ATOM 1389 O O . MET B 1 1 ? -8.562 27.344 8.602 1 46.66 1 MET B O 1
ATOM 1393 N N . ALA B 1 2 ? -6.645 25.922 8.289 1 60.25 2 ALA B N 1
ATOM 1394 C CA . ALA B 1 2 ? -7.242 24.703 8.828 1 60.25 2 ALA B CA 1
ATOM 1395 C C . ALA B 1 2 ? -7.578 24.875 10.305 1 60.25 2 ALA B C 1
ATOM 1397 O O . ALA B 1 2 ? -8.656 24.484 10.75 1 60.25 2 ALA B O 1
ATOM 1398 N N . ARG B 1 3 ? -7.043 25.812 10.938 1 73.81 3 ARG B N 1
ATOM 1399 C CA . ARG B 1 3 ? -7.203 25.828 12.391 1 73.81 3 ARG B CA 1
ATOM 1400 C C . ARG B 1 3 ? -8.539 26.453 12.789 1 73.81 3 ARG B C 1
ATOM 1402 O O . ARG B 1 3 ? -9.234 25.922 13.656 1 73.81 3 ARG B O 1
ATOM 1409 N N . GLU B 1 4 ? -8.93 27.5 12.07 1 83.19 4 GLU B N 1
ATOM 1410 C CA . GLU B 1 4 ? -10.195 28.141 12.406 1 83.19 4 GLU B CA 1
ATOM 1411 C C . GLU B 1 4 ? -11.375 27.281 11.977 1 83.19 4 GLU B C 1
ATOM 1413 O O . GLU B 1 4 ? -12.383 27.203 12.688 1 83.19 4 GLU B O 1
ATOM 1418 N N . SER B 1 5 ? -11.281 26.625 10.836 1 82.25 5 SER B N 1
ATOM 1419 C CA . SER B 1 5 ? -12.32 25.703 10.367 1 82.25 5 SER B CA 1
ATOM 1420 C C . SER B 1 5 ? -12.5 24.531 11.32 1 82.25 5 SER B C 1
ATOM 1422 O O . SER B 1 5 ? -13.617 24.094 11.562 1 82.25 5 SER B O 1
ATOM 1424 N N . VAL B 1 6 ? -11.477 24.156 11.898 1 87.81 6 VAL B N 1
ATOM 1425 C CA . VAL B 1 6 ? -11.523 23.047 12.836 1 87.81 6 VAL B CA 1
ATOM 1426 C C . VAL B 1 6 ? -12.203 23.5 14.133 1 87.81 6 VAL B C 1
ATOM 1428 O O . VAL B 1 6 ? -12.953 22.734 14.742 1 87.81 6 VAL B O 1
ATOM 1431 N N . LYS B 1 7 ? -11.969 24.672 14.438 1 86.25 7 LYS B N 1
ATOM 1432 C CA . LYS B 1 7 ? -12.609 25.219 15.625 1 86.25 7 LYS B CA 1
ATOM 1433 C C . LYS B 1 7 ? -14.125 25.281 15.461 1 86.25 7 LYS B C 1
ATOM 1435 O O . LYS B 1 7 ? -14.867 24.969 16.391 1 86.25 7 LYS B O 1
ATOM 1440 N N . ILE B 1 8 ? -14.484 25.688 14.359 1 87.81 8 ILE B N 1
ATOM 1441 C CA . ILE B 1 8 ? -15.906 25.75 14.062 1 87.81 8 ILE B CA 1
ATOM 1442 C C . ILE B 1 8 ? -16.5 24.344 14.109 1 87.81 8 ILE B C 1
ATOM 1444 O O . ILE B 1 8 ? -17.594 24.141 14.664 1 87.81 8 ILE B O 1
ATOM 1448 N N . LEU B 1 9 ? -15.805 23.438 13.578 1 91.38 9 LEU B N 1
ATOM 1449 C CA . LEU B 1 9 ? -16.25 22.047 13.523 1 91.38 9 LEU B CA 1
ATOM 1450 C C . LEU B 1 9 ? -16.312 21.438 14.922 1 91.38 9 LEU B C 1
ATOM 1452 O O . LEU B 1 9 ? -17.203 20.625 15.211 1 91.38 9 LEU B O 1
ATOM 1456 N N . GLN B 1 10 ? -15.422 21.875 15.781 1 87.62 10 GLN B N 1
ATOM 1457 C CA . GLN B 1 10 ? -15.352 21.375 17.141 1 87.62 10 GLN B CA 1
ATOM 1458 C C . GLN B 1 10 ? -16.641 21.672 17.906 1 87.62 10 GLN B C 1
ATOM 1460 O O . GLN B 1 10 ? -17.016 20.922 18.812 1 87.62 10 GLN B O 1
ATOM 1465 N N . GLY B 1 11 ? -17.234 22.688 17.562 1 89.5 11 GLY B N 1
ATOM 1466 C CA . GLY B 1 11 ? -18.5 23.047 18.203 1 89.5 11 GLY B CA 1
ATOM 1467 C C . GLY B 1 11 ? -19.656 22.172 17.75 1 89.5 11 GLY B C 1
ATOM 1468 O O . GLY B 1 11 ? -20.703 22.156 18.406 1 89.5 11 GLY B O 1
ATOM 1469 N N . LYS B 1 12 ? -19.406 21.438 16.656 1 91.81 12 LYS B N 1
ATOM 1470 C CA . LYS B 1 12 ? -20.5 20.703 16.047 1 91.81 12 LYS B CA 1
ATOM 1471 C C . LYS B 1 12 ? -20.344 19.203 16.25 1 91.81 12 LYS B C 1
ATOM 1473 O O . LYS B 1 12 ? -21.328 18.453 16.219 1 91.81 12 LYS B O 1
ATOM 1478 N N . LEU B 1 13 ? -19.125 18.828 16.359 1 94.25 13 LEU B N 1
ATOM 1479 C CA . LEU B 1 13 ? -18.859 17.406 16.578 1 94.25 13 LEU B CA 1
ATOM 1480 C C . LEU B 1 13 ? -17.5 17.203 17.234 1 94.25 13 LEU B C 1
ATOM 1482 O O . LEU B 1 13 ? -16.688 18.125 17.297 1 94.25 13 LEU B O 1
ATOM 1486 N N . ASP B 1 14 ? -17.297 15.992 17.797 1 96.81 14 ASP B N 1
ATOM 1487 C CA . ASP B 1 14 ? -16.031 15.609 18.406 1 96.81 14 ASP B CA 1
ATOM 1488 C C . ASP B 1 14 ? -14.969 15.32 17.344 1 96.81 14 ASP B C 1
ATOM 1490 O O . ASP B 1 14 ? -14.891 14.203 16.828 1 96.81 14 ASP B O 1
ATOM 1494 N N . VAL B 1 15 ? -14.18 16.312 17.078 1 97.38 15 VAL B N 1
ATOM 1495 C CA . VAL B 1 15 ? -13.211 16.234 15.984 1 97.38 15 VAL B CA 1
ATOM 1496 C C . VAL B 1 15 ? -12.188 15.133 16.281 1 97.38 15 VAL B C 1
ATOM 1498 O O . VAL B 1 15 ? -11.734 14.438 15.375 1 97.38 15 VAL B O 1
ATOM 1501 N N . GLU B 1 16 ? -11.82 14.953 17.531 1 97.38 16 GLU B N 1
ATOM 1502 C CA . GLU B 1 16 ? -10.891 13.891 17.891 1 97.38 16 GLU B CA 1
ATOM 1503 C C . GLU B 1 16 ? -11.469 12.516 17.578 1 97.38 16 GLU B C 1
ATOM 1505 O O . GLU B 1 16 ? -10.766 11.648 17.062 1 97.38 16 GLU B O 1
ATOM 1510 N N . SER B 1 17 ? -12.695 12.383 17.906 1 98.19 17 SER B N 1
ATOM 1511 C CA . SER B 1 17 ? -13.383 11.133 17.594 1 98.19 17 SER B CA 1
ATOM 1512 C C . SER B 1 17 ? -13.469 10.914 16.094 1 98.19 17 SER B C 1
ATOM 1514 O O . SER B 1 17 ? -13.297 9.797 15.602 1 98.19 17 SER B O 1
ATOM 1516 N N . LEU B 1 18 ? -13.727 11.961 15.367 1 98.56 18 LEU B N 1
ATOM 1517 C CA . LEU B 1 18 ? -13.789 11.883 13.906 1 98.56 18 LEU B CA 1
ATOM 1518 C C . LEU B 1 18 ? -12.453 11.438 13.328 1 98.56 18 LEU B C 1
ATOM 1520 O O . LEU B 1 18 ? -12.398 10.523 12.5 1 98.56 18 LEU B O 1
ATOM 1524 N N . ILE B 1 19 ? -11.398 12.078 13.773 1 98.69 19 ILE B N 1
ATOM 1525 C CA . ILE B 1 19 ? -10.062 11.75 13.281 1 98.69 19 ILE B CA 1
ATOM 1526 C C . ILE B 1 19 ? -9.75 10.289 13.578 1 98.69 19 ILE B C 1
ATOM 1528 O O . ILE B 1 19 ? -9.172 9.586 12.75 1 98.69 19 ILE B O 1
ATOM 1532 N N . SER B 1 20 ? -10.18 9.836 14.719 1 98.69 20 SER B N 1
ATOM 1533 C CA . SER B 1 20 ? -9.992 8.43 15.078 1 98.69 20 SER B CA 1
ATOM 1534 C C . SER B 1 20 ? -10.734 7.508 14.125 1 98.69 20 SER B C 1
ATOM 1536 O O . SER B 1 20 ? -10.18 6.504 13.664 1 98.69 20 SER B O 1
ATOM 1538 N N . GLN B 1 21 ? -11.969 7.84 13.812 1 98.75 21 GLN B N 1
ATOM 1539 C CA . GLN B 1 21 ? -12.766 7.047 12.883 1 98.75 21 GLN B CA 1
ATOM 1540 C C . GLN B 1 21 ? -12.141 7.047 11.484 1 98.75 21 GLN B C 1
ATOM 1542 O O . GLN B 1 21 ? -12.117 6.012 10.812 1 98.75 21 GLN B O 1
ATOM 1547 N N . LEU B 1 22 ? -11.656 8.188 11.102 1 98.94 22 LEU B N 1
ATOM 1548 C CA . LEU B 1 22 ? -11.047 8.297 9.781 1 98.94 22 LEU B CA 1
ATOM 1549 C C . LEU B 1 22 ? -9.758 7.5 9.711 1 98.94 22 LEU B C 1
ATOM 1551 O O . LEU B 1 22 ? -9.453 6.895 8.68 1 98.94 22 LEU B O 1
ATOM 1555 N N . ASN B 1 23 ? -8.977 7.477 10.766 1 98.94 23 ASN B N 1
ATOM 1556 C CA . ASN B 1 23 ? -7.762 6.672 10.781 1 98.94 23 ASN B CA 1
ATOM 1557 C C . ASN B 1 23 ? -8.07 5.18 10.766 1 98.94 23 ASN B C 1
ATOM 1559 O O . ASN B 1 23 ? -7.332 4.391 10.18 1 98.94 23 ASN B O 1
ATOM 1563 N N . ALA B 1 24 ? -9.156 4.793 11.43 1 98.88 24 ALA B N 1
ATOM 1564 C CA . ALA B 1 24 ? -9.602 3.404 11.344 1 98.88 24 ALA B CA 1
ATOM 1565 C C . ALA B 1 24 ? -9.977 3.043 9.906 1 98.88 24 ALA B C 1
ATOM 1567 O O . ALA B 1 24 ? -9.555 2.008 9.391 1 98.88 24 ALA B O 1
ATOM 1568 N N . ALA B 1 25 ? -10.742 3.902 9.281 1 98.88 25 ALA B N 1
ATOM 1569 C CA . ALA B 1 25 ? -11.141 3.684 7.895 1 98.88 25 ALA B CA 1
ATOM 1570 C C . ALA B 1 25 ? -9.922 3.658 6.977 1 98.88 25 ALA B C 1
ATOM 1572 O O . ALA B 1 25 ? -9.852 2.848 6.051 1 98.88 25 ALA B O 1
ATOM 1573 N N . LEU B 1 26 ? -8.961 4.59 7.207 1 98.94 26 LEU B N 1
ATOM 1574 C CA . LEU B 1 26 ? -7.723 4.637 6.438 1 98.94 26 LEU B CA 1
ATOM 1575 C C . LEU B 1 26 ? -6.973 3.314 6.539 1 98.94 26 LEU B C 1
ATOM 1577 O O . LEU B 1 26 ? -6.551 2.758 5.523 1 98.94 26 LEU B O 1
ATOM 1581 N N . ALA B 1 27 ? -6.863 2.812 7.723 1 98.81 27 ALA B N 1
ATOM 1582 C CA . ALA B 1 27 ? -6.23 1.513 7.938 1 98.81 27 ALA B CA 1
ATOM 1583 C C . ALA B 1 27 ? -6.953 0.417 7.156 1 98.81 27 ALA B C 1
ATOM 1585 O O . ALA B 1 27 ? -6.312 -0.41 6.5 1 98.81 27 ALA B O 1
ATOM 1586 N N . GLU B 1 28 ? -8.219 0.449 7.23 1 98.81 28 GLU B N 1
ATOM 1587 C CA . GLU B 1 28 ? -9.039 -0.557 6.559 1 98.81 28 GLU B CA 1
ATOM 1588 C C . GLU B 1 28 ? -8.891 -0.463 5.043 1 98.81 28 GLU B C 1
ATOM 1590 O O . GLU B 1 28 ? -8.875 -1.483 4.352 1 98.81 28 GLU B O 1
ATOM 1595 N N . GLU B 1 29 ? -8.781 0.731 4.496 1 98.81 29 GLU B N 1
ATOM 1596 C CA . GLU B 1 29 ? -8.586 0.888 3.057 1 98.81 29 GLU B CA 1
ATOM 1597 C C . GLU B 1 29 ? -7.242 0.321 2.617 1 98.81 29 GLU B C 1
ATOM 1599 O O . GLU B 1 29 ? -7.133 -0.278 1.546 1 98.81 29 GLU B O 1
ATOM 1604 N N . TRP B 1 30 ? -6.203 0.542 3.393 1 98.75 30 TRP B N 1
ATOM 1605 C CA . TRP B 1 30 ? -4.898 -0.017 3.053 1 98.75 30 TRP B CA 1
ATOM 1606 C C . TRP B 1 30 ? -4.93 -1.541 3.09 1 98.75 30 TRP B C 1
ATOM 1608 O O . TRP B 1 30 ? -4.359 -2.203 2.221 1 98.75 30 TRP B O 1
ATOM 1618 N N . LEU B 1 31 ? -5.582 -2.068 4.098 1 98.62 31 LEU B N 1
ATOM 1619 C CA . LEU B 1 31 ? -5.715 -3.52 4.184 1 98.62 31 LEU B CA 1
ATOM 1620 C C . LEU B 1 31 ? -6.535 -4.059 3.018 1 98.62 31 LEU B C 1
ATOM 1622 O O . LEU B 1 31 ? -6.188 -5.086 2.432 1 98.62 31 LEU B O 1
ATOM 1626 N N . ALA B 1 32 ? -7.617 -3.344 2.65 1 98.5 32 ALA B N 1
ATOM 1627 C CA . ALA B 1 32 ? -8.43 -3.746 1.507 1 98.5 32 ALA B CA 1
ATOM 1628 C C . ALA B 1 32 ? -7.637 -3.654 0.208 1 98.5 32 ALA B C 1
ATOM 1630 O O . ALA B 1 32 ? -7.746 -4.523 -0.659 1 98.5 32 ALA B O 1
ATOM 1631 N N . TYR B 1 33 ? -6.855 -2.572 0.069 1 98.88 33 TYR B N 1
ATOM 1632 C CA . TYR B 1 33 ? -5.98 -2.438 -1.09 1 98.88 33 TYR B CA 1
ATOM 1633 C C . TYR B 1 33 ? -5.09 -3.662 -1.245 1 98.88 33 TYR B C 1
ATOM 1635 O O . TYR B 1 33 ? -5.027 -4.258 -2.322 1 98.88 33 TYR B O 1
ATOM 1643 N N . TYR B 1 34 ? -4.43 -4.023 -0.203 1 98.81 34 TYR B N 1
ATOM 1644 C CA . TYR B 1 34 ? -3.506 -5.148 -0.271 1 98.81 34 TYR B CA 1
ATOM 1645 C C . TYR B 1 34 ? -4.25 -6.449 -0.555 1 98.81 34 TYR B C 1
ATOM 1647 O O . TYR B 1 34 ? -3.762 -7.301 -1.301 1 98.81 34 TYR B O 1
ATOM 1655 N N . GLN B 1 35 ? -5.441 -6.637 0.066 1 98.38 35 GLN B N 1
ATOM 1656 C CA . GLN B 1 35 ? -6.254 -7.828 -0.156 1 98.38 3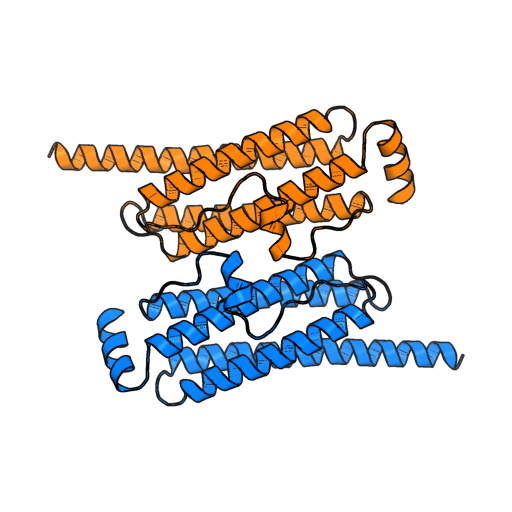5 GLN B CA 1
ATOM 1657 C C . GLN B 1 35 ? -6.578 -8.008 -1.637 1 98.38 35 GLN B C 1
ATOM 1659 O O . GLN B 1 35 ? -6.426 -9.102 -2.186 1 98.38 35 GLN B O 1
ATOM 1664 N N . TYR B 1 36 ? -7.023 -6.902 -2.232 1 98.69 36 TYR B N 1
ATOM 1665 C CA . TYR B 1 36 ? -7.344 -6.953 -3.656 1 98.69 36 TYR B CA 1
ATOM 1666 C C . TYR B 1 36 ? -6.094 -7.199 -4.488 1 98.69 36 TYR B C 1
ATOM 1668 O O . TYR B 1 36 ? -6.125 -7.953 -5.465 1 98.69 36 TYR B O 1
ATOM 1676 N N . TRP B 1 37 ? -5.023 -6.562 -4.086 1 98.81 37 TRP B N 1
ATOM 1677 C CA . TRP B 1 37 ? -3.777 -6.652 -4.84 1 98.81 37 TRP B CA 1
ATOM 1678 C C . TRP B 1 37 ? -3.236 -8.078 -4.82 1 98.81 37 TRP B C 1
ATOM 1680 O O . TRP B 1 37 ? -2.975 -8.664 -5.875 1 98.81 37 TRP B O 1
ATOM 1690 N N . VAL B 1 38 ? -3.164 -8.703 -3.664 1 98.75 38 VAL B N 1
ATOM 1691 C CA . VAL B 1 38 ? -2.623 -10.055 -3.598 1 98.75 38 VAL B CA 1
ATOM 1692 C C . VAL B 1 38 ? -3.619 -11.039 -4.207 1 98.75 38 VAL B C 1
ATOM 1694 O O . VAL B 1 38 ? -3.223 -12.031 -4.828 1 98.75 38 VAL B O 1
ATOM 1697 N N . GLY B 1 39 ? -4.934 -10.734 -4.016 1 98.62 39 GLY B N 1
ATOM 1698 C CA . GLY B 1 39 ? -5.926 -11.57 -4.668 1 98.62 39 GLY B CA 1
ATOM 1699 C C . GLY B 1 39 ? -5.758 -11.633 -6.176 1 98.62 39 GLY B C 1
ATOM 1700 O O . GLY B 1 39 ? -5.855 -12.703 -6.777 1 98.62 39 GLY B O 1
ATOM 1701 N N . ALA B 1 40 ? -5.504 -10.469 -6.742 1 98.75 40 ALA B N 1
ATOM 1702 C CA . ALA B 1 40 ? -5.305 -10.383 -8.188 1 98.75 40 ALA B CA 1
ATOM 1703 C C . ALA B 1 40 ? -4.098 -11.203 -8.625 1 98.75 40 ALA B C 1
ATOM 1705 O O . ALA B 1 40 ? -4.082 -11.766 -9.727 1 98.75 40 ALA B O 1
ATOM 1706 N N . LEU B 1 41 ? -3.111 -11.297 -7.77 1 98.62 41 LEU B N 1
ATOM 1707 C CA . LEU B 1 41 ? -1.871 -12 -8.094 1 98.62 41 LEU B CA 1
ATOM 1708 C C . LEU B 1 41 ? -2.074 -13.508 -8.062 1 98.62 41 LEU B C 1
ATOM 1710 O O . LEU B 1 41 ? -1.518 -14.227 -8.898 1 98.62 41 LEU B O 1
ATOM 1714 N N . VAL B 1 42 ? -2.961 -14.008 -7.168 1 98.56 42 VAL B N 1
ATOM 1715 C CA . VAL B 1 42 ? -2.898 -15.438 -6.883 1 98.56 42 VAL B CA 1
ATOM 1716 C C . VAL B 1 42 ? -4.168 -16.125 -7.391 1 98.56 42 VAL B C 1
ATOM 1718 O O . VAL B 1 42 ? -4.27 -17.344 -7.363 1 98.56 42 VAL B O 1
ATOM 1721 N N . VAL B 1 43 ? -5.176 -15.32 -7.836 1 98.62 43 VAL B N 1
ATOM 1722 C CA . VAL B 1 43 ? -6.48 -15.875 -8.188 1 98.62 43 VAL B CA 1
ATOM 1723 C C . VAL B 1 43 ? -6.316 -16.938 -9.273 1 98.62 43 VAL B C 1
ATOM 1725 O O . VAL B 1 43 ? -5.539 -16.75 -10.211 1 98.62 43 VAL B O 1
ATOM 1728 N N . GLU B 1 44 ? -6.973 -18.016 -9.109 1 98 44 GLU B N 1
ATOM 1729 C CA . GLU B 1 44 ? -7.035 -19.141 -10.039 1 98 44 GLU B CA 1
ATOM 1730 C C . GLU B 1 44 ? -8.477 -19.578 -10.289 1 98 44 GLU B C 1
ATOM 1732 O O . GLU B 1 44 ? -9.375 -19.234 -9.516 1 98 44 GLU B O 1
ATOM 1737 N N . GLY B 1 45 ? -8.711 -20.297 -11.453 1 96.56 45 GLY B N 1
ATOM 1738 C CA . GLY B 1 45 ? -9.984 -20.969 -11.648 1 96.56 45 GLY B CA 1
ATOM 1739 C C . GLY B 1 45 ? -10.953 -20.188 -12.516 1 96.56 45 GLY B C 1
ATOM 1740 O O . GLY B 1 45 ? -10.539 -19.531 -13.469 1 96.56 45 GLY B O 1
ATOM 1741 N N . ALA B 1 46 ? -12.148 -20.328 -12.219 1 94.81 46 ALA B N 1
ATOM 1742 C CA . ALA B 1 46 ? -13.234 -19.812 -13.055 1 94.81 46 ALA B CA 1
ATOM 1743 C C . ALA B 1 46 ? -13.102 -18.297 -13.25 1 94.81 46 ALA B C 1
ATOM 1745 O O . ALA B 1 46 ? -12.914 -17.562 -12.281 1 94.81 46 ALA B O 1
ATOM 1746 N N . MET B 1 47 ? -13.188 -17.859 -14.523 1 96.81 47 MET B N 1
ATOM 1747 C CA . MET B 1 47 ? -13.203 -16.438 -14.898 1 96.81 47 MET B CA 1
ATOM 1748 C C . MET B 1 47 ? -11.969 -15.727 -14.352 1 96.81 47 MET B C 1
ATOM 1750 O O . MET B 1 47 ? -12.039 -14.555 -13.969 1 96.81 47 MET B O 1
ATOM 1754 N N . ARG B 1 48 ? -10.93 -16.391 -14.227 1 97.5 48 ARG B N 1
ATOM 1755 C CA . ARG B 1 48 ? -9.703 -15.898 -13.609 1 97.5 48 ARG B CA 1
ATOM 1756 C C . ARG B 1 48 ? -9.312 -14.539 -14.172 1 97.5 48 ARG B C 1
ATOM 1758 O O . ARG B 1 48 ? -9.078 -13.594 -13.422 1 97.5 48 ARG B O 1
ATOM 1765 N N . ALA B 1 49 ? -9.258 -14.398 -15.516 1 98 49 ALA B N 1
ATOM 1766 C CA . ALA B 1 49 ? -8.789 -13.164 -16.141 1 98 49 ALA B CA 1
ATOM 1767 C C . ALA B 1 49 ? -9.695 -11.992 -15.773 1 98 49 ALA B C 1
ATOM 1769 O O . ALA B 1 49 ? -9.219 -10.898 -15.469 1 98 49 ALA B O 1
ATOM 1770 N N . ASP B 1 50 ? -10.969 -12.188 -15.789 1 98.25 50 ASP B N 1
ATOM 1771 C CA . ASP B 1 50 ? -11.938 -11.141 -15.453 1 98.25 50 ASP B CA 1
ATOM 1772 C C . ASP B 1 50 ? -11.859 -10.781 -13.977 1 98.25 50 ASP B C 1
ATOM 1774 O O . ASP B 1 50 ? -11.914 -9.602 -13.617 1 98.25 50 ASP B O 1
ATOM 1778 N N . VAL B 1 51 ? -11.75 -11.758 -13.148 1 98.56 51 VAL B N 1
ATOM 1779 C CA . VAL B 1 51 ? -11.68 -11.539 -11.711 1 98.56 51 VAL B CA 1
ATOM 1780 C C . VAL B 1 51 ? -10.391 -10.805 -11.359 1 98.56 51 VAL B C 1
ATOM 1782 O O . VAL B 1 51 ? -10.398 -9.875 -10.547 1 98.56 51 VAL B O 1
ATOM 1785 N N . GLN B 1 52 ? -9.289 -11.227 -11.961 1 98.69 52 GLN B N 1
ATOM 1786 C CA . GLN B 1 52 ? -8.016 -10.547 -11.766 1 98.69 52 GLN B CA 1
ATOM 1787 C C . GLN B 1 52 ? -8.125 -9.062 -12.094 1 98.69 52 GLN B C 1
ATOM 1789 O O . GLN B 1 52 ? -7.711 -8.211 -11.305 1 98.69 52 GLN B O 1
ATOM 1794 N N . SER B 1 53 ? -8.688 -8.789 -13.25 1 98.75 53 SER B N 1
ATOM 1795 C CA . SER B 1 53 ? -8.844 -7.406 -13.688 1 98.75 53 SER B CA 1
ATOM 1796 C C . SER B 1 53 ? -9.727 -6.617 -12.727 1 98.75 53 SER B C 1
ATOM 1798 O O . SER B 1 53 ? -9.43 -5.461 -12.414 1 98.75 53 SER B O 1
ATOM 1800 N N . GLU B 1 54 ? -10.805 -7.258 -12.289 1 98.75 54 GLU B N 1
ATOM 1801 C CA . GLU B 1 54 ? -11.703 -6.617 -11.336 1 98.75 54 GLU B CA 1
ATOM 1802 C C . GLU B 1 54 ? -10.992 -6.301 -10.023 1 98.75 54 GLU B C 1
ATOM 1804 O O . GLU B 1 54 ? -11.148 -5.211 -9.469 1 98.75 54 GLU B O 1
ATOM 1809 N N . PHE B 1 55 ? -10.203 -7.258 -9.555 1 98.88 55 PHE B N 1
ATOM 1810 C CA . PHE B 1 55 ? -9.453 -7.062 -8.312 1 98.88 55 PHE B CA 1
ATOM 1811 C C . PHE B 1 55 ? -8.445 -5.926 -8.461 1 98.88 55 PHE B C 1
ATOM 1813 O O . PHE B 1 55 ? -8.289 -5.109 -7.555 1 98.88 55 PHE B O 1
ATOM 1820 N N . GLU B 1 56 ? -7.781 -5.848 -9.586 1 98.81 56 GLU B N 1
ATOM 1821 C CA . GLU B 1 56 ? -6.824 -4.773 -9.828 1 98.81 56 GLU B CA 1
ATOM 1822 C C . GLU B 1 56 ? -7.512 -3.41 -9.805 1 98.81 56 GLU B C 1
ATOM 1824 O O . GLU B 1 56 ? -6.988 -2.453 -9.234 1 98.81 56 GLU B O 1
ATOM 1829 N N . GLU B 1 57 ? -8.648 -3.342 -10.422 1 98.88 57 GLU B N 1
ATOM 1830 C CA . GLU B 1 57 ? -9.414 -2.1 -10.438 1 98.88 57 GLU B CA 1
ATOM 1831 C C . GLU B 1 57 ? -9.828 -1.688 -9.031 1 98.88 57 GLU B C 1
ATOM 1833 O O . GLU B 1 57 ? -9.664 -0.529 -8.641 1 98.88 57 GLU B O 1
ATOM 1838 N N . HIS B 1 58 ? -10.344 -2.639 -8.266 1 98.88 58 HIS B N 1
ATOM 1839 C CA . HIS B 1 58 ? -10.766 -2.344 -6.902 1 98.88 58 HIS B CA 1
ATOM 1840 C C . HIS B 1 58 ? -9.586 -1.949 -6.027 1 98.88 58 HIS B C 1
ATOM 1842 O O . HIS B 1 58 ? -9.703 -1.061 -5.18 1 98.88 58 HIS B O 1
ATOM 1848 N N . ALA B 1 59 ? -8.445 -2.607 -6.23 1 98.81 59 ALA B N 1
ATOM 1849 C CA . ALA B 1 59 ? -7.25 -2.234 -5.477 1 98.81 59 ALA B CA 1
ATOM 1850 C C . ALA B 1 59 ? -6.91 -0.761 -5.684 1 98.81 59 ALA B C 1
ATOM 1852 O O . ALA B 1 59 ? -6.695 -0.027 -4.715 1 98.81 59 ALA B O 1
ATOM 1853 N N . GLU B 1 60 ? -6.914 -0.34 -6.914 1 98.69 60 GLU B N 1
ATOM 1854 C CA . GLU B 1 60 ? -6.59 1.05 -7.223 1 98.69 60 GLU B CA 1
ATOM 1855 C C . GLU B 1 60 ? -7.609 2.004 -6.605 1 98.69 60 GLU B C 1
ATOM 1857 O O . GLU B 1 60 ? -7.246 3.078 -6.121 1 98.69 60 GLU B O 1
ATOM 1862 N N . GLU B 1 61 ? -8.844 1.619 -6.605 1 98.88 61 GLU B N 1
ATOM 1863 C CA . GLU B 1 61 ? -9.875 2.461 -6.008 1 98.88 61 GLU B CA 1
ATOM 1864 C C . GLU B 1 61 ? -9.711 2.545 -4.492 1 98.88 61 GLU B C 1
ATOM 1866 O O . GLU B 1 61 ? -9.875 3.615 -3.904 1 98.88 61 GLU B O 1
ATOM 1871 N N . GLU B 1 62 ? -9.375 1.403 -3.844 1 98.88 62 GLU B N 1
ATOM 1872 C CA . GLU B 1 62 ? -9.109 1.444 -2.408 1 98.88 62 GLU B CA 1
ATOM 1873 C C . GLU B 1 62 ? -7.934 2.357 -2.088 1 98.88 62 GLU B C 1
ATOM 1875 O O . GLU B 1 62 ? -7.934 3.049 -1.067 1 98.88 62 GLU B O 1
ATOM 1880 N N . ARG B 1 63 ? -6.914 2.324 -2.924 1 98.69 63 ARG B N 1
ATOM 1881 C CA . ARG B 1 63 ? -5.781 3.229 -2.76 1 98.69 63 ARG B CA 1
ATOM 1882 C C . ARG B 1 63 ? -6.23 4.684 -2.822 1 98.69 63 ARG B C 1
ATOM 1884 O O . ARG B 1 63 ? -5.785 5.512 -2.023 1 98.69 63 ARG B O 1
ATOM 1891 N N . ARG B 1 64 ? -7.074 5.012 -3.775 1 98.81 64 ARG B N 1
ATOM 1892 C CA . ARG B 1 64 ? -7.605 6.367 -3.893 1 98.81 64 ARG B CA 1
ATOM 1893 C C . ARG B 1 64 ? -8.445 6.734 -2.672 1 98.81 64 ARG B C 1
ATOM 1895 O O . ARG B 1 64 ? -8.398 7.875 -2.205 1 98.81 64 ARG B O 1
ATOM 1902 N N . HIS B 1 65 ? -9.258 5.738 -2.139 1 98.94 65 HIS B N 1
ATOM 1903 C CA . HIS B 1 65 ? -10.008 5.977 -0.911 1 98.94 65 HIS B CA 1
ATOM 1904 C C . HIS B 1 65 ? -9.078 6.336 0.242 1 98.94 65 HIS B C 1
ATOM 1906 O O . HIS B 1 65 ? -9.336 7.285 0.984 1 98.94 65 HIS B O 1
ATOM 1912 N N . ALA B 1 66 ? -7.996 5.602 0.347 1 98.94 66 ALA B N 1
ATOM 1913 C CA . ALA B 1 66 ? -7.012 5.871 1.392 1 98.94 66 ALA B CA 1
ATOM 1914 C C . ALA B 1 66 ? -6.465 7.289 1.278 1 98.94 66 ALA B C 1
ATOM 1916 O O . ALA B 1 66 ? -6.32 7.988 2.283 1 98.94 66 ALA B O 1
ATOM 1917 N N . GLN B 1 67 ? -6.223 7.691 0.049 1 98.88 67 GLN B N 1
ATOM 1918 C CA . GLN B 1 67 ? -5.695 9.031 -0.181 1 98.88 67 GLN B CA 1
ATOM 1919 C C . GLN B 1 67 ? -6.699 10.102 0.236 1 98.88 67 GLN B C 1
ATOM 1921 O O . GLN B 1 67 ? -6.332 11.094 0.871 1 98.88 67 GLN B O 1
ATOM 1926 N N . LEU B 1 68 ? -7.957 9.906 -0.102 1 98.88 68 LEU B N 1
ATOM 1927 C CA . LEU B 1 68 ? -9.008 10.836 0.279 1 98.88 68 LEU B CA 1
ATOM 1928 C C . LEU B 1 68 ? -9.094 10.977 1.795 1 98.88 68 LEU B C 1
ATOM 1930 O O . LEU B 1 68 ? -9.188 12.094 2.316 1 98.88 68 LEU B O 1
ATOM 1934 N N . LEU B 1 69 ? -9.008 9.883 2.451 1 98.94 69 LEU B N 1
ATOM 1935 C CA . LEU B 1 69 ? -9.117 9.867 3.906 1 98.94 69 LEU B CA 1
ATOM 1936 C C . LEU B 1 69 ? -7.914 10.547 4.547 1 98.94 69 LEU B C 1
ATOM 1938 O O . LEU B 1 69 ? -8.07 11.352 5.469 1 98.94 69 LEU B O 1
ATOM 1942 N N . ALA B 1 70 ? -6.742 10.242 4.078 1 98.94 70 ALA B N 1
ATOM 1943 C CA . ALA B 1 70 ? -5.523 10.828 4.637 1 98.94 70 ALA B CA 1
ATOM 1944 C C . ALA B 1 70 ? -5.516 12.344 4.465 1 98.94 70 ALA B C 1
ATOM 1946 O O . ALA B 1 70 ? -5.168 13.078 5.395 1 98.94 70 ALA B O 1
ATOM 1947 N N . ASN B 1 71 ? -5.91 12.766 3.266 1 98.81 71 ASN B N 1
ATOM 1948 C CA . ASN B 1 71 ? -5.988 14.203 3.021 1 98.81 71 ASN B CA 1
ATOM 1949 C C . ASN B 1 71 ? -6.973 14.883 3.973 1 98.81 71 ASN B C 1
ATOM 1951 O O . ASN B 1 71 ? -6.695 15.961 4.492 1 98.81 71 ASN B O 1
ATOM 1955 N N . ARG B 1 72 ? -8.117 14.281 4.207 1 98.81 72 ARG B N 1
ATOM 1956 C CA . ARG B 1 72 ? -9.125 14.859 5.094 1 98.81 72 ARG B CA 1
ATOM 1957 C C . ARG B 1 72 ? -8.609 14.93 6.527 1 98.81 72 ARG B C 1
ATOM 1959 O O . ARG B 1 72 ? -8.828 15.922 7.227 1 98.81 72 ARG B O 1
ATOM 1966 N N . ILE B 1 73 ? -7.914 13.859 6.961 1 98.81 73 ILE B N 1
ATOM 1967 C CA . ILE B 1 73 ? -7.332 13.828 8.297 1 98.81 73 ILE B CA 1
ATOM 1968 C C . ILE B 1 73 ? -6.375 15.008 8.477 1 98.81 73 ILE B C 1
ATOM 1970 O O . ILE B 1 73 ? -6.426 15.711 9.484 1 98.81 73 ILE B O 1
ATOM 1974 N N . ILE B 1 74 ? -5.551 15.227 7.465 1 98.44 74 ILE B N 1
ATOM 1975 C CA . ILE B 1 74 ? -4.586 16.328 7.504 1 98.44 74 ILE B CA 1
ATOM 1976 C C . ILE B 1 74 ? -5.324 17.656 7.543 1 98.44 74 ILE B C 1
ATOM 1978 O O . ILE B 1 74 ? -4.977 18.547 8.328 1 98.44 74 ILE B O 1
ATOM 1982 N N . GLU B 1 75 ? -6.375 17.812 6.738 1 97.69 75 GLU B N 1
ATOM 1983 C CA . GLU B 1 75 ? -7.168 19.031 6.715 1 97.69 75 GLU B CA 1
ATOM 1984 C C . GLU B 1 75 ? -7.785 19.328 8.078 1 97.69 75 GLU B C 1
ATOM 1986 O O . GLU B 1 75 ? -7.969 20.484 8.453 1 97.69 75 GLU B O 1
ATOM 1991 N N . LEU B 1 76 ? -8.07 18.328 8.82 1 98 76 LEU B N 1
ATOM 1992 C CA . LEU B 1 76 ? -8.672 18.438 10.148 1 98 76 LEU B CA 1
ATOM 1993 C C . LEU B 1 76 ? -7.598 18.609 11.219 1 98 76 LEU B C 1
ATOM 1995 O O . LEU B 1 76 ? -7.887 18.516 12.414 1 98 76 LEU B O 1
ATOM 1999 N N . GLU B 1 77 ? -6.355 18.75 10.758 1 96.94 77 GLU B N 1
ATOM 2000 C CA . GLU B 1 77 ? -5.188 18.969 11.609 1 96.94 77 GLU B CA 1
ATOM 2001 C C . GLU B 1 77 ? -4.836 17.719 12.406 1 96.94 77 GLU B C 1
ATOM 2003 O O . GLU B 1 77 ? -4.301 17.812 13.508 1 96.94 77 GLU B O 1
ATOM 2008 N N . GLY B 1 78 ? -5.309 16.578 11.875 1 98.06 78 GLY B N 1
ATOM 2009 C CA . GLY B 1 78 ? -4.902 15.305 12.43 1 98.06 78 GLY B CA 1
ATOM 2010 C C . GLY B 1 78 ? -3.678 14.719 11.758 1 98.06 78 GLY B C 1
ATOM 2011 O O . GLY B 1 78 ? -3.109 15.336 10.852 1 98.06 78 GLY B O 1
ATOM 2012 N N . VAL B 1 79 ? -3.24 13.602 12.234 1 98.56 79 VAL B N 1
ATOM 2013 C CA . VAL B 1 79 ? -2.127 12.852 11.664 1 98.56 79 VAL B CA 1
ATOM 2014 C C . VAL B 1 79 ? -2.613 11.484 11.195 1 98.56 79 VAL B C 1
ATOM 2016 O O . VAL B 1 79 ? -3.176 10.719 11.977 1 98.56 79 VAL B O 1
ATOM 2019 N N . PRO B 1 80 ? -2.475 11.242 9.906 1 98.88 80 PRO B N 1
ATOM 2020 C CA . PRO B 1 80 ? -2.83 9.898 9.461 1 98.88 80 PRO B CA 1
ATOM 2021 C C . PRO B 1 80 ? -1.968 8.812 10.102 1 98.88 80 PRO B C 1
ATOM 2023 O O . PRO B 1 80 ? -0.846 9.094 10.539 1 98.88 80 PRO B O 1
ATOM 2026 N N . VAL B 1 81 ? -2.539 7.684 10.273 1 98.81 81 VAL B N 1
ATOM 2027 C CA . VAL B 1 81 ? -1.781 6.586 10.867 1 98.81 81 VAL B CA 1
ATOM 2028 C C . VAL B 1 81 ? -0.463 6.402 10.117 1 98.81 81 VAL B C 1
ATOM 2030 O O . VAL B 1 81 ? -0.455 6.207 8.898 1 98.81 81 VAL B O 1
ATOM 2033 N N . LEU B 1 82 ? 0.656 6.453 10.836 1 98.62 82 LEU B N 1
ATOM 2034 C CA . LEU B 1 82 ? 1.986 6.543 10.242 1 98.62 82 LEU B CA 1
ATOM 2035 C C . LEU B 1 82 ? 2.654 5.172 10.195 1 98.62 82 LEU B C 1
ATOM 2037 O O . LEU B 1 82 ? 3.641 4.98 9.484 1 98.62 82 LEU B O 1
ATOM 2041 N N . ASP B 1 83 ? 2.143 4.254 10.953 1 97.94 83 ASP B N 1
ATOM 2042 C CA . ASP B 1 83 ? 2.766 2.941 11.086 1 97.94 83 ASP B CA 1
ATOM 2043 C C . ASP B 1 83 ? 1.818 1.835 10.625 1 97.94 83 ASP B C 1
ATOM 2045 O O . ASP B 1 83 ? 0.776 1.608 11.242 1 97.94 83 ASP B O 1
ATOM 2049 N N . PRO B 1 84 ? 2.186 1.033 9.594 1 98 84 PRO B N 1
ATOM 2050 C CA . PRO B 1 84 ? 1.307 -0.036 9.117 1 98 84 PRO B CA 1
ATOM 2051 C C . PRO B 1 84 ? 0.998 -1.075 10.188 1 98 84 PRO B C 1
ATOM 2053 O O . PRO B 1 84 ? -0.041 -1.738 10.133 1 98 84 PRO B O 1
ATOM 2056 N N . GLN B 1 85 ? 1.862 -1.241 11.164 1 96.12 85 GLN B N 1
ATOM 2057 C CA . GLN B 1 85 ? 1.581 -2.18 12.242 1 96.12 85 GLN B CA 1
ATOM 2058 C C . GLN B 1 85 ? 0.302 -1.801 12.984 1 96.12 85 GLN B C 1
ATOM 2060 O O . GLN B 1 85 ? -0.389 -2.666 13.523 1 96.12 85 GLN B O 1
ATOM 2065 N N . LYS B 1 86 ? -0.006 -0.59 12.945 1 97.88 86 LYS B N 1
ATOM 2066 C CA . LYS B 1 86 ? -1.164 -0.085 13.68 1 97.88 86 LYS B CA 1
ATOM 2067 C C . LYS B 1 86 ? -2.451 -0.308 12.891 1 97.88 86 LYS B C 1
ATOM 2069 O O . LYS B 1 86 ? -3.551 -0.171 13.43 1 97.88 86 LYS B O 1
ATOM 2074 N N . TRP B 1 87 ? -2.311 -0.625 11.594 1 98.38 87 TRP B N 1
ATOM 2075 C CA . TRP B 1 87 ? -3.514 -0.861 10.805 1 98.38 87 TRP B CA 1
ATOM 2076 C C . TRP B 1 87 ? -4.398 -1.914 11.461 1 98.38 87 TRP B C 1
ATOM 2078 O O . TRP B 1 87 ? -5.617 -1.741 11.547 1 98.38 87 TRP B O 1
ATOM 2088 N N . PHE B 1 88 ? -3.801 -2.92 11.977 1 97.19 88 PHE B N 1
ATOM 2089 C CA . PHE B 1 88 ? -4.527 -4.074 12.492 1 97.19 88 PHE B CA 1
ATOM 2090 C C . PHE B 1 88 ? -5.168 -3.754 13.836 1 97.19 88 PHE B C 1
ATOM 2092 O O . PHE B 1 88 ? -6.184 -4.348 14.203 1 97.19 88 PHE B O 1
ATOM 2099 N N . GLU B 1 89 ? -4.59 -2.877 14.562 1 97.38 89 GLU B N 1
ATOM 2100 C CA . GLU B 1 89 ? -5.16 -2.428 15.828 1 97.38 89 GLU B CA 1
ATOM 2101 C C . GLU B 1 89 ? -6.34 -1.487 15.602 1 97.38 89 GLU B C 1
ATOM 2103 O O . GLU B 1 89 ? -7.328 -1.531 16.344 1 97.38 89 GLU B O 1
ATOM 2108 N N . LEU B 1 90 ? -6.246 -0.672 14.57 1 98.19 90 LEU B N 1
ATOM 2109 C CA . LEU B 1 90 ? -7.23 0.375 14.32 1 98.19 90 LEU B CA 1
ATOM 2110 C C . LEU B 1 90 ? -8.43 -0.179 13.562 1 98.19 90 LEU B C 1
ATOM 2112 O O . LEU B 1 90 ? -9.547 0.315 13.711 1 98.19 90 LEU B O 1
ATOM 2116 N N . ALA B 1 91 ? -8.18 -1.161 12.711 1 97.88 91 ALA B N 1
ATOM 2117 C CA . ALA B 1 91 ? -9.203 -1.664 11.789 1 97.88 91 ALA B CA 1
ATOM 2118 C C . ALA B 1 91 ? -10.227 -2.52 12.523 1 97.88 91 ALA B C 1
ATOM 2120 O O . ALA B 1 91 ? -9.867 -3.361 13.352 1 97.88 91 ALA B O 1
ATOM 2121 N N . ARG B 1 92 ? -11.43 -2.273 12.219 1 95.88 92 ARG B N 1
ATOM 2122 C CA . ARG B 1 92 ? -12.516 -3.174 12.602 1 95.88 92 ARG B CA 1
ATOM 2123 C C . ARG B 1 92 ? -12.734 -4.25 11.539 1 95.88 92 ARG B C 1
ATOM 2125 O O . ARG B 1 92 ? -12.977 -5.41 11.867 1 95.88 92 ARG B O 1
ATOM 2132 N N . CYS B 1 93 ? -12.711 -3.76 10.312 1 93.81 93 CYS B N 1
ATOM 2133 C CA . CYS B 1 93 ? -12.773 -4.703 9.203 1 93.81 93 CYS B CA 1
ATOM 2134 C C . CYS B 1 93 ? -11.477 -5.488 9.078 1 93.81 93 CYS B C 1
ATOM 2136 O O . CYS B 1 93 ? -10.484 -4.977 8.555 1 93.81 93 CYS B O 1
ATOM 2138 N N . LYS B 1 94 ? -11.539 -6.637 9.469 1 88.38 94 LYS B N 1
ATOM 2139 C CA . LYS B 1 94 ? -10.328 -7.441 9.602 1 88.38 94 LYS B CA 1
ATOM 2140 C C . LYS B 1 94 ? -9.781 -7.844 8.234 1 88.38 94 LYS B C 1
ATOM 2142 O O . LYS B 1 94 ? -10.539 -7.977 7.273 1 88.38 94 LYS B O 1
ATOM 2147 N N . TYR B 1 95 ? -8.539 -7.938 8.18 1 95 95 TYR B N 1
ATOM 2148 C CA . TYR B 1 95 ? -7.852 -8.484 7.016 1 95 95 TYR B CA 1
ATOM 2149 C C . TYR B 1 95 ? -7.703 -10 7.133 1 95 95 TYR B C 1
ATOM 2151 O O . TYR B 1 95 ? -7.176 -10.5 8.125 1 95 95 TYR B O 1
ATOM 2159 N N . ASP B 1 96 ? -8.195 -10.648 6.152 1 88.5 96 ASP B N 1
ATOM 2160 C CA . ASP B 1 96 ? -8.008 -12.094 6.094 1 88.5 96 ASP B CA 1
ATOM 2161 C C . ASP B 1 96 ? -7.148 -12.484 4.891 1 88.5 96 ASP B C 1
ATOM 2163 O O . ASP B 1 96 ? -7.617 -12.445 3.75 1 88.5 96 ASP B O 1
ATOM 2167 N N . ALA B 1 97 ? -5.957 -12.953 5.207 1 94.5 97 ALA B N 1
ATOM 2168 C CA . ALA B 1 97 ? -5.102 -13.43 4.121 1 94.5 97 ALA B CA 1
ATOM 2169 C C . ALA B 1 97 ? -5.75 -14.602 3.383 1 94.5 97 ALA B C 1
ATOM 2171 O O . ALA B 1 97 ? -6.359 -15.469 4.008 1 94.5 97 ALA B O 1
ATOM 2172 N N . PRO B 1 98 ? -5.621 -14.562 2.084 1 96.19 98 PRO B N 1
ATOM 2173 C CA . PRO B 1 98 ? -6.23 -15.664 1.336 1 96.19 98 PRO B CA 1
ATOM 2174 C C . PRO B 1 98 ? -5.707 -17.031 1.769 1 96.19 98 PRO B C 1
ATOM 2176 O O . PRO B 1 98 ? -4.492 -17.219 1.896 1 96.19 98 PRO B O 1
ATOM 2179 N N . GLN B 1 99 ? -6.609 -17.938 1.98 1 95 99 GLN B N 1
ATOM 2180 C CA . GLN B 1 99 ? -6.266 -19.312 2.301 1 95 99 GLN B CA 1
ATOM 2181 C C . GLN B 1 99 ? -6.406 -20.219 1.076 1 95 99 GLN B C 1
ATOM 2183 O O . GLN B 1 99 ? -5.789 -21.281 1.009 1 95 99 GLN B O 1
ATOM 2188 N N . GLU B 1 100 ? -7.301 -19.828 0.271 1 97.19 100 GLU B N 1
ATOM 2189 C CA . GLU B 1 100 ? -7.531 -20.469 -1.023 1 97.19 100 GLU B CA 1
ATOM 2190 C C . GLU B 1 100 ? -7.402 -19.469 -2.162 1 97.19 100 GLU B C 1
ATOM 2192 O O . GLU B 1 100 ? -7.738 -18.281 -1.999 1 97.19 100 GLU B O 1
ATOM 2197 N N . PHE B 1 101 ? -6.961 -19.984 -3.309 1 98.31 101 PHE B N 1
ATOM 2198 C CA . PHE B 1 101 ? -6.652 -19.047 -4.387 1 98.31 101 PHE B CA 1
ATOM 2199 C C . PHE B 1 101 ? -7.707 -19.125 -5.484 1 98.31 101 PHE B C 1
ATOM 2201 O O . PHE B 1 101 ? -7.68 -18.344 -6.434 1 98.31 101 PHE B O 1
ATOM 2208 N N . ASP B 1 102 ? -8.711 -20.031 -5.309 1 98.25 102 ASP B N 1
ATOM 2209 C CA . ASP B 1 102 ? -9.75 -20.094 -6.332 1 98.25 102 ASP B CA 1
ATOM 2210 C C . ASP B 1 102 ? -10.617 -18.844 -6.328 1 98.25 102 ASP B C 1
ATOM 2212 O O . ASP B 1 102 ? -10.883 -18.266 -5.27 1 98.25 102 ASP B O 1
ATOM 2216 N N . SER B 1 103 ? -11.125 -18.469 -7.484 1 98.25 103 SER B N 1
ATOM 2217 C CA . SER B 1 103 ? -11.844 -17.219 -7.68 1 98.25 103 SER B CA 1
ATOM 2218 C C . SER B 1 103 ? -13.047 -17.109 -6.738 1 98.25 103 SER B C 1
ATOM 2220 O O . SER B 1 103 ? -13.305 -16.047 -6.176 1 98.25 103 SER B O 1
ATOM 2222 N N . VAL B 1 104 ? -13.773 -18.156 -6.535 1 98.38 104 VAL B N 1
ATOM 2223 C CA . VAL B 1 104 ? -14.984 -18.141 -5.719 1 98.38 104 VAL B CA 1
ATOM 2224 C C . VAL B 1 104 ? -14.625 -17.766 -4.281 1 98.38 104 VAL B C 1
ATOM 2226 O O . VAL B 1 104 ? -15.266 -16.906 -3.676 1 98.38 104 VAL B O 1
ATOM 2229 N N . SER B 1 105 ? -13.625 -18.453 -3.762 1 98.31 105 SER B N 1
ATOM 2230 C CA . SER B 1 105 ? -13.188 -18.172 -2.395 1 98.31 105 SER B CA 1
ATOM 2231 C C . SER B 1 105 ? -12.734 -16.734 -2.238 1 98.31 105 SER B C 1
ATOM 2233 O O . SER B 1 105 ? -13.117 -16.047 -1.281 1 98.31 105 SER B O 1
ATOM 2235 N N . LEU B 1 106 ? -11.906 -16.25 -3.15 1 98.5 106 LEU B N 1
ATOM 2236 C CA . LEU B 1 106 ? -11.383 -14.898 -3.078 1 98.5 106 LEU B CA 1
ATOM 2237 C C . LEU B 1 106 ? -12.5 -13.875 -3.217 1 98.5 106 LEU B C 1
ATOM 2239 O O . LEU B 1 106 ? -12.5 -12.844 -2.531 1 98.5 106 LEU B O 1
ATOM 2243 N N . LEU B 1 107 ? -13.406 -14.133 -4.141 1 98.62 107 LEU B N 1
ATOM 2244 C CA . LEU B 1 107 ? -14.555 -13.242 -4.316 1 98.62 107 LEU B CA 1
ATOM 2245 C C . LEU B 1 107 ? -15.367 -13.156 -3.033 1 98.62 107 LEU B C 1
ATOM 2247 O O . LEU B 1 107 ? -15.773 -12.062 -2.623 1 98.62 107 LEU B O 1
ATOM 2251 N N . LYS B 1 108 ? -15.625 -14.266 -2.434 1 98.12 108 LYS B N 1
ATOM 2252 C CA . LYS B 1 108 ? -16.406 -14.289 -1.199 1 98.12 108 LYS B CA 1
ATOM 2253 C C . LYS B 1 108 ? -15.688 -13.523 -0.086 1 98.12 108 LYS B C 1
ATOM 2255 O O . LYS B 1 108 ? -16.328 -12.789 0.674 1 98.12 108 LYS B O 1
ATOM 2260 N N . ASP B 1 109 ? -14.391 -13.758 0.047 1 97.69 109 ASP B N 1
ATOM 2261 C CA . ASP B 1 109 ? -13.609 -13 1.021 1 97.69 109 ASP B CA 1
ATOM 2262 C C . ASP B 1 109 ? -13.766 -11.5 0.808 1 97.69 109 ASP B C 1
ATOM 2264 O O . ASP B 1 109 ? -13.961 -10.75 1.766 1 97.69 109 ASP B O 1
ATOM 2268 N N . ASN B 1 110 ? -13.68 -11.055 -0.455 1 98.25 110 ASN B N 1
ATOM 2269 C CA . ASN B 1 110 ? -13.75 -9.625 -0.764 1 98.25 110 ASN B CA 1
ATOM 2270 C C . ASN B 1 110 ? -15.156 -9.078 -0.557 1 98.25 110 ASN B C 1
ATOM 2272 O O . ASN B 1 110 ? -15.328 -7.922 -0.168 1 98.25 110 ASN B O 1
ATOM 2276 N N . VAL B 1 111 ? -16.203 -9.898 -0.843 1 98.31 111 VAL B N 1
ATOM 2277 C CA . VAL B 1 111 ? -17.578 -9.484 -0.56 1 98.31 111 VAL B CA 1
ATOM 2278 C C . VAL B 1 111 ? -17.719 -9.195 0.93 1 98.31 111 VAL B C 1
ATOM 2280 O O . VAL B 1 111 ? -18.297 -8.164 1.31 1 98.31 111 VAL B O 1
ATOM 2283 N N . ALA B 1 112 ? -17.234 -10.086 1.728 1 97.62 112 ALA B N 1
ATOM 2284 C CA . ALA B 1 112 ? -17.297 -9.883 3.172 1 97.62 112 ALA B CA 1
ATOM 2285 C C . ALA B 1 112 ? -16.594 -8.586 3.572 1 97.62 112 ALA B C 1
ATOM 2287 O O . ALA B 1 112 ? -17.109 -7.82 4.391 1 97.62 112 ALA B O 1
ATOM 2288 N N . SER B 1 113 ? -15.414 -8.344 3.035 1 97.5 113 SER B N 1
ATOM 2289 C CA . SER B 1 113 ? -14.656 -7.121 3.305 1 97.5 113 SER B CA 1
ATOM 2290 C C . SER B 1 113 ? -15.445 -5.883 2.883 1 97.5 113 SER B C 1
ATOM 2292 O O . SER B 1 113 ? -15.477 -4.883 3.605 1 97.5 113 SER B O 1
ATOM 2294 N N . GLU B 1 114 ? -16.062 -5.926 1.689 1 98.31 114 GLU B N 1
ATOM 2295 C CA . GLU B 1 114 ? -16.844 -4.793 1.2 1 98.31 114 GLU B CA 1
ATOM 2296 C C . GLU B 1 114 ? -18.031 -4.5 2.123 1 98.31 114 GLU B C 1
ATOM 2298 O O . GLU B 1 114 ? -18.359 -3.336 2.365 1 98.31 114 GLU B O 1
ATOM 2303 N N . ARG B 1 115 ? -18.688 -5.52 2.625 1 98.25 115 ARG B N 1
ATOM 2304 C CA . ARG B 1 115 ? -19.828 -5.332 3.506 1 98.25 115 ARG B CA 1
ATOM 2305 C C . ARG B 1 115 ? -19.422 -4.637 4.801 1 98.25 115 ARG B C 1
ATOM 2307 O O . ARG B 1 115 ? -20.141 -3.77 5.297 1 98.25 115 ARG B O 1
ATOM 2314 N N . CYS B 1 116 ? -18.312 -5.059 5.297 1 98.5 116 CYS B N 1
ATOM 2315 C CA . CYS B 1 116 ? -17.797 -4.383 6.48 1 98.5 116 CYS B CA 1
ATOM 2316 C C . CYS B 1 116 ? -17.484 -2.92 6.18 1 98.5 116 CYS B C 1
ATOM 2318 O O . CYS B 1 116 ? -17.797 -2.037 6.98 1 98.5 116 CYS B O 1
ATOM 2320 N N . ALA B 1 117 ? -16.844 -2.621 5.02 1 98.5 117 ALA B N 1
ATOM 2321 C CA . ALA B 1 117 ? -16.516 -1.26 4.602 1 98.5 117 ALA B CA 1
ATOM 2322 C C . ALA B 1 117 ? -17.781 -0.418 4.449 1 98.5 117 ALA B C 1
ATOM 2324 O O . ALA B 1 117 ? -17.797 0.7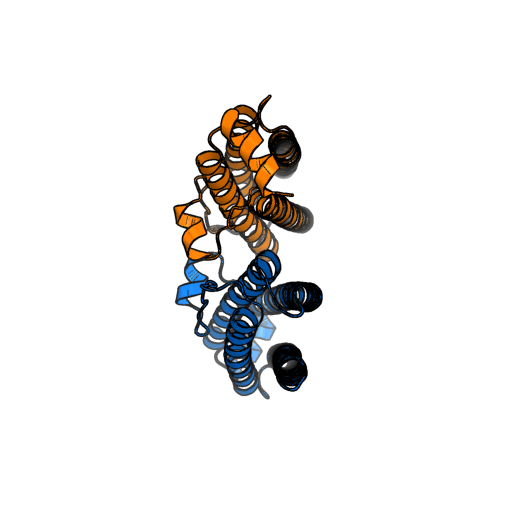58 4.82 1 98.5 117 ALA B O 1
ATOM 2325 N N . ILE B 1 118 ? -18.797 -1.001 3.891 1 98.75 118 ILE B N 1
ATOM 2326 C CA . ILE B 1 118 ? -20.062 -0.318 3.695 1 98.75 118 ILE B CA 1
ATOM 2327 C C . ILE B 1 118 ? -20.594 0.173 5.039 1 98.75 118 ILE B C 1
ATOM 2329 O O . ILE B 1 118 ? -20.984 1.337 5.172 1 98.75 118 ILE B O 1
ATOM 2333 N N . ILE B 1 119 ? -20.562 -0.681 6.055 1 98.69 119 ILE B N 1
ATOM 2334 C CA . ILE B 1 119 ? -21.016 -0.313 7.391 1 98.69 119 ILE B CA 1
ATOM 2335 C C . ILE B 1 119 ? -20.156 0.814 7.941 1 98.69 119 ILE B C 1
ATOM 2337 O O . ILE B 1 119 ? -20.656 1.783 8.508 1 98.69 119 ILE B O 1
ATOM 2341 N N . ARG B 1 120 ? -18.859 0.742 7.793 1 98.5 120 ARG B N 1
ATOM 2342 C CA . ARG B 1 120 ? -17.922 1.76 8.242 1 98.5 120 ARG B CA 1
ATOM 2343 C C . ARG B 1 120 ? -18.297 3.135 7.703 1 98.5 120 ARG B C 1
ATOM 2345 O O . ARG B 1 120 ? -18.391 4.102 8.461 1 98.5 120 ARG B O 1
ATOM 2352 N N . TYR B 1 121 ? -18.531 3.211 6.406 1 98.88 121 TYR B N 1
ATOM 2353 C CA . TYR B 1 121 ? -18.719 4.516 5.781 1 98.88 121 TYR B CA 1
ATOM 2354 C C . TYR B 1 121 ? -20.141 5.023 6.023 1 98.88 121 TYR B C 1
ATOM 2356 O O . TYR B 1 121 ? -20.375 6.234 6.066 1 98.88 121 TYR B O 1
ATOM 2364 N N . GLN B 1 122 ? -21.109 4.094 6.234 1 98.88 122 GLN B N 1
ATOM 2365 C CA . GLN B 1 122 ? -22.422 4.52 6.711 1 98.88 122 GLN B CA 1
ATOM 2366 C C . GLN B 1 122 ? -22.312 5.195 8.078 1 98.88 122 GLN B C 1
ATOM 2368 O O . GLN B 1 122 ? -22.938 6.238 8.305 1 98.88 122 GLN B O 1
ATOM 2373 N N . GLU B 1 123 ? -21.547 4.598 8.938 1 98.75 123 GLU B N 1
ATOM 2374 C CA . GLU B 1 123 ? -21.359 5.137 10.281 1 98.75 123 GLU B CA 1
ATOM 2375 C C . GLU B 1 123 ? -20.688 6.508 10.234 1 98.75 123 GLU B C 1
ATOM 2377 O O . GLU B 1 123 ? -21.094 7.426 10.953 1 98.75 123 GLU B O 1
ATOM 2382 N N . ILE B 1 124 ? -19.672 6.688 9.414 1 98.81 124 ILE B N 1
ATOM 2383 C CA . ILE B 1 124 ? -18.969 7.965 9.297 1 98.81 124 ILE B CA 1
ATOM 2384 C C . ILE B 1 124 ? -19.906 9.008 8.703 1 98.81 124 ILE B C 1
ATOM 2386 O O . ILE B 1 124 ? -19.953 10.156 9.172 1 98.81 124 ILE B O 1
ATOM 2390 N N . ALA B 1 125 ? -20.656 8.594 7.652 1 98.88 125 ALA B N 1
ATOM 2391 C CA . ALA B 1 125 ? -21.641 9.5 7.047 1 98.88 125 ALA B CA 1
ATOM 2392 C C . ALA B 1 125 ? -22.672 9.961 8.07 1 98.88 125 ALA B C 1
ATOM 2394 O O . ALA B 1 125 ? -22.969 11.148 8.164 1 98.88 125 ALA B O 1
ATOM 2395 N N . ASP B 1 126 ? -23.141 9 8.844 1 98.69 126 ASP B N 1
ATOM 2396 C CA . ASP B 1 126 ? -24.125 9.32 9.875 1 98.69 126 ASP B CA 1
ATOM 2397 C C . ASP B 1 126 ? -23.531 10.25 10.938 1 98.69 126 ASP B C 1
ATOM 2399 O O . ASP B 1 126 ? -24.172 11.211 11.352 1 98.69 126 ASP B O 1
ATOM 2403 N N . PHE B 1 127 ? -22.328 10.023 11.414 1 98.62 127 PHE B N 1
ATOM 2404 C CA . PHE B 1 127 ? -21.641 10.773 12.461 1 98.62 127 PHE B CA 1
ATOM 2405 C C . PHE B 1 127 ? -21.406 12.219 12.031 1 98.62 127 PHE B C 1
ATOM 2407 O O . PHE B 1 127 ? -21.453 13.125 12.859 1 98.62 127 PHE B O 1
ATOM 2414 N N . THR B 1 128 ? -21.266 12.414 10.727 1 98.62 128 THR B N 1
ATOM 2415 C CA . THR B 1 128 ? -20.844 13.719 10.242 1 98.62 128 THR B CA 1
ATOM 2416 C C . THR B 1 128 ? -22 14.453 9.57 1 98.62 128 THR B C 1
ATOM 2418 O O . THR B 1 128 ? -21.875 15.625 9.211 1 98.62 128 THR B O 1
ATOM 2421 N N . ASN B 1 129 ? -23.109 13.758 9.344 1 98.31 129 ASN B N 1
ATOM 2422 C CA . ASN B 1 129 ? -24.25 14.32 8.648 1 98.31 129 ASN B CA 1
ATOM 2423 C C . ASN B 1 129 ? -24.766 15.586 9.336 1 98.31 129 ASN B C 1
ATOM 2425 O O . ASN B 1 129 ? -25.016 15.578 10.547 1 98.31 129 ASN B O 1
ATOM 2429 N N . GLY B 1 130 ? -24.828 16.656 8.539 1 97.5 130 GLY B N 1
ATOM 2430 C CA . GLY B 1 130 ? -25.312 17.922 9.062 1 97.5 130 GLY B CA 1
ATOM 2431 C C . GLY B 1 130 ? -24.312 18.641 9.93 1 97.5 130 GLY B C 1
ATOM 2432 O O . GLY B 1 130 ? -24.562 19.75 10.414 1 97.5 130 GLY B O 1
ATOM 2433 N N . LYS B 1 131 ? -23.156 18.094 10.148 1 97.62 131 LYS B N 1
ATOM 2434 C CA . LYS B 1 131 ? -22.141 18.656 11.023 1 97.62 131 LYS B CA 1
ATOM 2435 C C . LYS B 1 131 ? -20.859 18.953 10.25 1 97.62 131 LYS B C 1
ATOM 2437 O O . LYS B 1 131 ? -20.359 20.078 10.258 1 97.62 131 LYS B O 1
ATOM 2442 N N . ASP B 1 132 ? -20.359 18.062 9.609 1 97.81 132 ASP B N 1
ATOM 2443 C CA . ASP B 1 132 ? -19.172 18.156 8.758 1 97.81 132 ASP B CA 1
ATOM 2444 C C . ASP B 1 132 ? -19.469 17.672 7.344 1 97.81 132 ASP B C 1
ATOM 2446 O O . ASP B 1 132 ? -19.234 16.516 7.012 1 97.81 132 ASP B O 1
ATOM 2450 N N . PHE B 1 133 ? -19.844 18.562 6.484 1 97.69 133 PHE B N 1
ATOM 2451 C CA . PHE B 1 133 ? -20.359 18.219 5.16 1 97.69 133 PHE B CA 1
ATOM 2452 C C . PHE B 1 133 ? -19.25 17.656 4.277 1 97.69 133 PHE B C 1
ATOM 2454 O O . PHE B 1 133 ? -19.5 16.781 3.455 1 97.69 133 PHE B O 1
ATOM 2461 N N . THR B 1 134 ? -18.078 18.203 4.414 1 98.31 134 THR B N 1
ATOM 2462 C CA . THR B 1 134 ? -16.953 17.719 3.604 1 98.31 134 THR B CA 1
ATOM 2463 C C . THR B 1 134 ? -16.688 16.25 3.887 1 98.31 134 THR B C 1
ATOM 2465 O O . THR B 1 134 ? -16.609 15.43 2.963 1 98.31 134 THR B O 1
ATOM 2468 N N . THR B 1 135 ? -16.5 15.898 5.16 1 98.75 135 THR B N 1
ATOM 2469 C CA . THR B 1 135 ? -16.25 14.508 5.523 1 98.75 135 THR B CA 1
ATOM 2470 C C . THR B 1 135 ? -17.438 13.633 5.137 1 98.75 135 THR B C 1
ATOM 2472 O O . THR B 1 135 ? -17.25 12.508 4.648 1 98.75 135 THR B O 1
ATOM 2475 N N . CYS B 1 136 ? -18.625 14.109 5.352 1 98.81 136 CYS B N 1
ATOM 2476 C CA . CYS B 1 136 ? -19.828 13.359 5.004 1 98.81 136 CYS B CA 1
ATOM 2477 C C . CYS B 1 136 ? -19.844 13.016 3.518 1 98.81 136 CYS B C 1
ATOM 2479 O O . CYS B 1 136 ? -20.156 11.883 3.141 1 98.81 136 CYS B O 1
ATOM 2481 N N . ASP B 1 137 ? -19.516 13.961 2.713 1 98.81 137 ASP B N 1
ATOM 2482 C CA . ASP B 1 137 ? -19.5 13.75 1.268 1 98.81 137 ASP B CA 1
ATOM 2483 C C . ASP B 1 137 ? -18.438 12.734 0.868 1 98.81 137 ASP B C 1
ATOM 2485 O O . ASP B 1 137 ? -18.656 11.906 -0.013 1 98.81 137 ASP B O 1
ATOM 2489 N N . ILE B 1 138 ? -17.25 12.812 1.458 1 98.94 138 ILE B N 1
ATOM 2490 C CA . ILE B 1 138 ? -16.188 11.844 1.209 1 98.94 138 ILE B CA 1
ATOM 2491 C C . ILE B 1 138 ? -16.688 10.445 1.57 1 98.94 138 ILE B C 1
ATOM 2493 O O . ILE B 1 138 ? -16.516 9.5 0.791 1 98.94 138 ILE B O 1
ATOM 2497 N N . ALA B 1 139 ? -17.297 10.344 2.748 1 98.94 139 ALA B N 1
ATOM 2498 C CA . ALA B 1 139 ? -17.797 9.055 3.217 1 98.94 139 ALA B CA 1
ATOM 2499 C C . ALA B 1 139 ? -18.844 8.492 2.266 1 98.94 139 ALA B C 1
ATOM 2501 O O . ALA B 1 139 ? -18.828 7.309 1.932 1 98.94 139 ALA B O 1
ATOM 2502 N N . LYS B 1 140 ? -19.766 9.336 1.804 1 98.94 140 LYS B N 1
ATOM 2503 C CA . LYS B 1 140 ? -20.828 8.898 0.896 1 98.94 140 LYS B CA 1
ATOM 2504 C C . LYS B 1 140 ? -20.25 8.461 -0.448 1 98.94 140 LYS B C 1
ATOM 2506 O O . LYS B 1 140 ? -20.734 7.496 -1.049 1 98.94 140 LYS B O 1
ATOM 2511 N N . HIS B 1 141 ? -19.312 9.203 -0.898 1 98.94 141 HIS B N 1
ATOM 2512 C CA . HIS B 1 141 ? -18.641 8.844 -2.148 1 98.94 141 HIS B CA 1
ATOM 2513 C C . HIS B 1 141 ? -18.016 7.465 -2.059 1 98.94 141 HIS B C 1
ATOM 2515 O O . HIS B 1 141 ? -18.234 6.613 -2.924 1 98.94 141 HIS B O 1
ATOM 2521 N N . ILE B 1 142 ? -17.203 7.227 -1.006 1 98.94 142 ILE B N 1
ATOM 2522 C CA . ILE B 1 142 ? -16.547 5.941 -0.832 1 98.94 142 ILE B CA 1
ATOM 2523 C C . ILE B 1 142 ? -17.594 4.844 -0.619 1 98.94 142 ILE B C 1
ATOM 2525 O O . ILE B 1 142 ? -17.453 3.744 -1.162 1 98.94 142 ILE B O 1
ATOM 2529 N N . LEU B 1 143 ? -18.641 5.168 0.162 1 98.94 143 LEU B N 1
ATOM 2530 C CA . LEU B 1 143 ? -19.734 4.23 0.395 1 98.94 143 LEU B CA 1
ATOM 2531 C C . LEU B 1 143 ? -20.328 3.75 -0.924 1 98.94 143 LEU B C 1
ATOM 2533 O O . LEU B 1 143 ? -20.5 2.547 -1.133 1 98.94 143 LEU B O 1
ATOM 2537 N N . ALA B 1 144 ? -20.641 4.672 -1.803 1 98.88 144 ALA B N 1
ATOM 2538 C CA . ALA B 1 144 ? -21.219 4.328 -3.096 1 98.88 144 ALA B CA 1
ATOM 2539 C C . ALA B 1 144 ? -20.297 3.416 -3.893 1 98.88 144 ALA B C 1
ATOM 2541 O O . ALA B 1 144 ? -20.75 2.461 -4.527 1 98.88 144 ALA B O 1
ATOM 2542 N N . GLU B 1 145 ? -19.031 3.662 -3.863 1 98.88 145 GLU B N 1
ATOM 2543 C CA . GLU B 1 145 ? -18.062 2.834 -4.57 1 98.88 145 GLU B CA 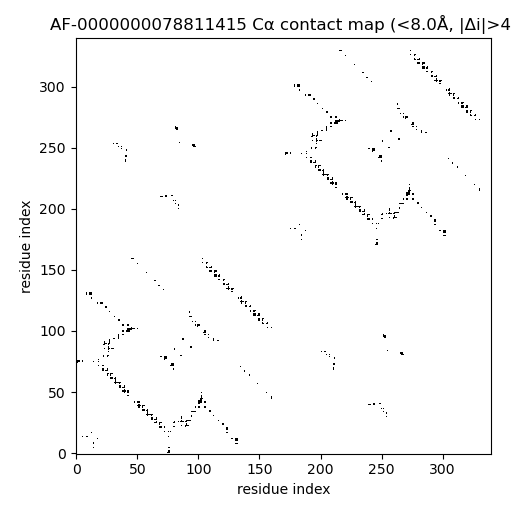1
ATOM 2544 C C . GLU B 1 145 ? -17.953 1.445 -3.947 1 98.88 145 GLU B C 1
ATOM 2546 O O . GLU B 1 145 ? -17.859 0.444 -4.66 1 98.88 145 GLU B O 1
ATOM 2551 N N . GLU B 1 146 ? -17.938 1.415 -2.617 1 98.88 146 GLU B N 1
ATOM 2552 C CA . GLU B 1 146 ? -17.906 0.109 -1.965 1 98.88 146 GLU B CA 1
ATOM 2553 C C . GLU B 1 146 ? -19.141 -0.718 -2.307 1 98.88 146 GLU B C 1
ATOM 2555 O O . GLU B 1 146 ? -19.047 -1.939 -2.453 1 98.88 146 GLU B O 1
ATOM 2560 N N . GLU B 1 147 ? -20.281 -0.064 -2.328 1 98.81 147 GLU B N 1
ATOM 2561 C CA . GLU B 1 147 ? -21.5 -0.754 -2.742 1 98.81 147 GLU B CA 1
ATOM 2562 C C . GLU B 1 147 ? -21.375 -1.289 -4.168 1 98.81 147 GLU B C 1
ATOM 2564 O O . GLU B 1 147 ? -21.797 -2.414 -4.453 1 98.81 147 GLU B O 1
ATOM 2569 N N . GLU B 1 148 ? -20.875 -0.5 -5.02 1 98.81 148 GLU B N 1
ATOM 2570 C CA . GLU B 1 148 ? -20.609 -0.945 -6.387 1 98.81 148 GLU B CA 1
ATOM 2571 C C . GLU B 1 148 ? -19.641 -2.123 -6.406 1 98.81 148 GLU B C 1
ATOM 2573 O O . GLU B 1 148 ? -19.844 -3.084 -7.152 1 98.81 148 GLU B O 1
ATOM 2578 N N . HIS B 1 149 ? -18.531 -2.076 -5.625 1 98.81 149 HIS B N 1
ATOM 2579 C CA . HIS B 1 149 ? -17.594 -3.178 -5.52 1 98.81 149 HIS B CA 1
ATOM 2580 C C . HIS B 1 149 ? -18.297 -4.473 -5.129 1 98.81 149 HIS B C 1
ATOM 2582 O O . HIS B 1 149 ? -18.109 -5.504 -5.777 1 98.81 149 HIS B O 1
ATOM 2588 N N . GLU B 1 150 ? -19.109 -4.379 -4.051 1 98.69 150 GLU B N 1
ATOM 2589 C CA . GLU B 1 150 ? -19.828 -5.57 -3.604 1 98.69 150 GLU B CA 1
ATOM 2590 C C . GLU B 1 150 ? -20.703 -6.137 -4.715 1 98.69 150 GLU B C 1
ATOM 2592 O O . GLU B 1 150 ? -20.734 -7.352 -4.934 1 98.69 150 GLU B O 1
ATOM 2597 N N . GLN B 1 151 ? -21.406 -5.258 -5.414 1 98.75 151 GLN B N 1
ATOM 2598 C CA . GLN B 1 151 ? -22.281 -5.688 -6.504 1 98.75 151 GLN B CA 1
ATOM 2599 C C . GLN B 1 151 ? -21.484 -6.395 -7.598 1 98.75 151 GLN B C 1
ATOM 2601 O O . GLN B 1 151 ? -21.891 -7.457 -8.078 1 98.75 151 GLN B O 1
ATOM 2606 N N . ASP B 1 152 ? -20.375 -5.766 -8.031 1 98.75 152 ASP B N 1
ATOM 2607 C CA . ASP B 1 152 ? -19.516 -6.363 -9.039 1 98.75 152 ASP B CA 1
ATOM 2608 C C . ASP B 1 152 ? -19.078 -7.773 -8.633 1 98.75 152 ASP B C 1
ATOM 2610 O O . ASP B 1 152 ? -19.141 -8.703 -9.438 1 98.75 152 ASP B O 1
ATOM 2614 N N . LEU B 1 153 ? -18.641 -7.934 -7.41 1 98.75 153 LEU B N 1
ATOM 2615 C CA . LEU B 1 153 ? -18.141 -9.211 -6.914 1 98.75 153 LEU B CA 1
ATOM 2616 C C . LEU B 1 153 ? -19.25 -10.25 -6.859 1 98.75 153 LEU B C 1
ATOM 2618 O O . LEU B 1 153 ? -19.031 -11.406 -7.23 1 98.75 153 LEU B O 1
ATOM 2622 N N . GLN B 1 154 ? -20.438 -9.836 -6.402 1 98.5 154 GLN B N 1
ATOM 2623 C CA . GLN B 1 154 ? -21.594 -10.727 -6.355 1 98.5 154 GLN B CA 1
ATOM 2624 C C . GLN B 1 154 ? -22.016 -11.164 -7.754 1 98.5 154 GLN B C 1
ATOM 2626 O O . GLN B 1 154 ? -22.438 -12.305 -7.953 1 98.5 154 GLN B O 1
ATOM 2631 N N . ASP B 1 155 ? -21.953 -10.234 -8.664 1 98.56 155 ASP B N 1
ATOM 2632 C CA . ASP B 1 155 ? -22.281 -10.57 -10.047 1 98.56 155 ASP B CA 1
ATOM 2633 C C . ASP B 1 155 ? -21.359 -11.68 -10.562 1 98.56 155 ASP B C 1
ATOM 2635 O O . ASP B 1 155 ? -21.812 -12.602 -11.242 1 98.56 155 ASP B O 1
ATOM 2639 N N . TYR B 1 156 ? -20.094 -11.609 -10.289 1 98.25 156 TYR B N 1
ATOM 2640 C CA . TYR B 1 156 ? -19.172 -12.656 -10.711 1 98.25 156 TYR B CA 1
ATOM 2641 C C . TYR B 1 156 ? -19.516 -13.992 -10.062 1 98.25 156 TYR B C 1
ATOM 2643 O O . TYR B 1 156 ? -19.469 -15.039 -10.711 1 98.25 156 TYR B O 1
ATOM 2651 N N . LEU B 1 157 ? -19.844 -13.969 -8.75 1 98.31 157 LEU B N 1
ATOM 2652 C CA . LEU B 1 157 ? -20.219 -15.195 -8.047 1 98.31 157 LEU B CA 1
ATOM 2653 C C . LEU B 1 157 ? -21.438 -15.836 -8.695 1 98.31 157 LEU B C 1
ATOM 2655 O O . LEU B 1 157 ? -21.484 -17.047 -8.891 1 98.31 157 LEU B O 1
ATOM 2659 N N . THR B 1 158 ? -22.375 -15.008 -9.047 1 97.94 158 THR B N 1
ATOM 2660 C CA . THR B 1 158 ? -23.594 -15.484 -9.703 1 97.94 158 THR B CA 1
ATOM 2661 C C . THR B 1 158 ? -23.266 -16.109 -11.062 1 97.94 158 THR B C 1
ATOM 2663 O O . THR B 1 158 ? -23.766 -17.172 -11.398 1 97.94 158 THR B O 1
ATOM 2666 N N . ASP B 1 159 ? -22.438 -15.414 -11.812 1 97 159 ASP B N 1
ATOM 2667 C CA . ASP B 1 159 ? -22.062 -15.891 -13.141 1 97 159 ASP B CA 1
ATOM 2668 C C . ASP B 1 159 ? -21.328 -17.234 -13.055 1 97 159 ASP B C 1
ATOM 2670 O O . ASP B 1 159 ? -21.547 -18.109 -13.891 1 97 159 ASP B O 1
ATOM 2674 N N . ILE B 1 160 ? -20.5 -17.422 -12.047 1 96.06 160 ILE B N 1
ATOM 2675 C CA . ILE B 1 160 ? -19.734 -18.656 -11.883 1 96.06 160 ILE B CA 1
ATOM 2676 C C . ILE B 1 160 ?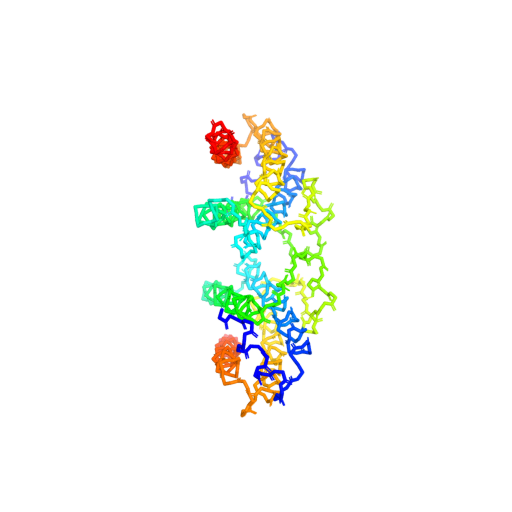 -20.672 -19.797 -11.547 1 96.06 160 ILE B C 1
ATOM 2678 O O . ILE B 1 160 ? -20.516 -20.906 -12.062 1 96.06 160 ILE B O 1
ATOM 2682 N N . VAL B 1 161 ? -21.656 -19.547 -10.695 1 94.44 161 VAL B N 1
ATOM 2683 C CA . VAL B 1 161 ? -22.641 -20.562 -10.328 1 94.44 161 VAL B CA 1
ATOM 2684 C C . VAL B 1 161 ? -23.453 -20.969 -11.555 1 94.44 161 VAL B C 1
ATOM 2686 O O . VAL B 1 161 ? -23.688 -22.156 -11.781 1 94.44 161 VAL B O 1
ATOM 2689 N N . ARG B 1 162 ? -23.812 -20.016 -12.344 1 93.44 162 ARG B N 1
ATOM 2690 C CA . ARG B 1 162 ? -24.594 -20.281 -13.555 1 93.44 162 ARG B CA 1
ATOM 2691 C C . ARG B 1 162 ? -23.781 -21.125 -14.539 1 93.44 162 ARG B C 1
ATOM 2693 O O . ARG B 1 162 ? -24.312 -22.031 -15.18 1 93.44 162 ARG B O 1
ATOM 2700 N N . MET B 1 163 ? -22.547 -20.844 -14.688 1 92.12 163 MET B N 1
ATOM 2701 C CA . MET B 1 163 ? -21.672 -21.578 -15.578 1 92.12 163 MET B CA 1
ATOM 2702 C C . MET B 1 163 ? -21.516 -23.031 -15.117 1 92.12 163 MET B C 1
ATOM 2704 O O . MET B 1 163 ? -21.531 -23.953 -15.938 1 92.12 163 MET B O 1
ATOM 2708 N N . LYS B 1 164 ? -21.406 -23.266 -13.844 1 88.75 164 LYS B N 1
ATOM 2709 C CA . LYS B 1 164 ? -21.266 -24.609 -13.297 1 88.75 164 LYS B CA 1
ATOM 2710 C C . LYS B 1 164 ? -22.531 -25.438 -13.523 1 88.75 164 LYS B C 1
ATOM 2712 O O . LYS B 1 164 ? -22.438 -26.625 -13.836 1 88.75 164 LYS B O 1
ATOM 2717 N N . LYS B 1 165 ? -23.641 -24.812 -13.445 1 89.19 165 LYS B N 1
ATOM 2718 C CA . LYS B 1 165 ? -24.906 -25.5 -13.68 1 89.19 165 LYS B CA 1
ATOM 2719 C C . LYS B 1 165 ? -25.062 -25.906 -15.148 1 89.19 165 LYS B C 1
ATOM 2721 O O . LYS B 1 165 ? -25.562 -26.984 -15.445 1 89.19 165 LYS B O 1
ATOM 2726 N N . SER B 1 166 ? -24.641 -25.062 -15.93 1 85.88 166 SER B N 1
ATOM 2727 C CA . SER B 1 166 ? -24.75 -25.328 -17.359 1 85.88 166 SER B CA 1
ATOM 2728 C C . SER B 1 166 ? -23.875 -26.5 -17.781 1 85.88 166 SER B C 1
ATOM 2730 O O . SER B 1 166 ? -24.219 -27.25 -18.688 1 85.88 166 SER B O 1
ATOM 2732 N N . PHE B 1 167 ? -22.734 -26.703 -17.094 1 80.69 167 PHE B N 1
ATOM 2733 C CA . PHE B 1 167 ? -21.828 -27.781 -17.406 1 80.69 167 PHE B CA 1
ATOM 2734 C C . PHE B 1 167 ? -22.344 -29.109 -16.844 1 80.69 167 PHE B C 1
ATOM 2736 O O . PHE B 1 167 ? -22.125 -30.172 -17.422 1 80.69 167 PHE B O 1
ATOM 2743 N N . LEU B 1 168 ? -23.031 -28.984 -15.75 1 78.12 168 LEU B N 1
ATOM 2744 C CA . LEU B 1 168 ? -23.547 -30.188 -15.109 1 78.12 168 LEU B CA 1
ATOM 2745 C C . LEU B 1 168 ? -24.797 -30.688 -15.82 1 78.12 168 LEU B C 1
ATOM 2747 O O . LEU B 1 168 ? -25.062 -31.891 -15.82 1 78.12 168 LEU B O 1
ATOM 2751 N N . GLU B 1 169 ? -25.547 -29.828 -16.312 1 74.75 169 GLU B N 1
ATOM 2752 C CA . GLU B 1 169 ? -26.75 -30.234 -17.016 1 74.75 169 GLU B CA 1
ATOM 2753 C C . GLU B 1 169 ? -26.422 -30.75 -18.422 1 74.75 169 GLU B C 1
ATOM 2755 O O . GLU B 1 169 ? -27.25 -31.422 -19.047 1 74.75 169 GLU B O 1
ATOM 2760 N N . LYS B 1 170 ? -25.266 -30.641 -18.859 1 63.47 170 LYS B N 1
ATOM 2761 C CA . LYS B 1 170 ? -24.906 -31.219 -20.156 1 63.47 170 LYS B CA 1
ATOM 2762 C C . LYS B 1 170 ? -24.25 -32.594 -19.984 1 63.47 170 LYS B C 1
ATOM 2764 O O . LYS B 1 170 ? -23.672 -32.875 -18.922 1 63.47 170 LYS B O 1
#

Secondary structure (DSSP, 8-state):
-HHHHHHHHHTTS-HHHHHHHHHHHHHHHHHHHHHHHHHHHH-BSTTHHHHHHHHHHHHHHHHHHHHHHHHHHHHTT------GGGHHHH-SS-----S--BHHHHHHHHHHHHHHHHHHHHHHHHHHTTT-HHHHHHHHHHHHHHHHHHHHHHHHHHHHHHHHHHHH--/-HHHHHHHHHTTS-HHHHHHHHHHHHHHHHHHHHHHHHHHHH-BSTTHHHHHHHHHHHHHHHHHHHHHHHHHHHHTT------GGGHHHH-SS-----S--BHHHHHHHHHHHHHHHHHHHHHHHHHHTTT-HHHHHHHHHHHHHHHHHHHHHHHHHHHHHHHHHHHH--

Nearest PDB structures (foldseek):
  2vzb-assembly1_A  TM=9.982E-01  e=6.752E-20  Bacteroides fragilis NCTC 9343
  5ww9-assembly1_B  TM=9.423E-01  e=5.651E-05  Mycolicibacterium smegmatis MC2 155
  4m35-assembly1_A  TM=9.451E-01  e=5.932E-05  Mycolicibacterium smegmatis MC2 155
  4m33-assembly1_A  TM=9.431E-01  e=5.932E-05  Mycolicibacterium smegmatis MC2 155
  5ww8-assembly1_C  TM=9.322E-01  e=5.932E-05  Mycolicibacterium smegmatis MC2 155

Organism: NCBI:txid997873

Sequence (340 aa):
MARESVKILQGKLDVESLISQLNAALAEEWLAYYQYWVGALVVEGAMRADVQSEFEEHAEEERRHAQLLANRIIELEGVPVLDPQKWFELARCKYDAPQEFDSVSLLKDNVASERCAIIRYQEIADFTNGKDFTTCDIAKHILAEEEEHEQDLQDYLTDIVRMKKSFLEKMARESVKILQGKLDVESLISQLNAALAEEWLAYYQYWVGALVVEGAMRADVQSEFEEHAEEERRHAQLLANRIIELEGVPVLDPQKWFELARCKYDAPQEFDSVSLLKDNVASERCAIIRYQEIADFTNGKDFTTCDIAKHILAEEEEHEQDLQDYLTDIVRMKKSFLEK

Foldseek 3Di:
DLVVVLVQLVVQAPLVVLLLLLLQLLLLLQLLLVLLVVLLVQEDDDPNVVLSVLSNVSSVVSVVLSVLSQVVSVSSVHHHDPDNVCSQVSYPLHRDHDPDNYLLSSLVNSLSSLVSLLVSLVVSLVRCPPRPVSSNVSSVVVNVVSVVSNVVSVVSNVVRVVVVVVVVVD/DLVVVLVQLVVQAPLVVLLLLLLQLLLLLQLLLVLLVVLLVQEDDDPNVVLSVLSNVSSVVSVVLSVLSQVVSVSSVHHHDPDNVCSQVSYPLHRDHDPDNYLLSSLVNSLSSLVSSLVSLVVSLVRPPPRPVSSNVSSVVVNVVSVVSNVVSVVVNVVRVVVVVVVVVD

pLDDT: mean 96.05, std 6.94, range [46.66, 98.94]

Radius of gyration: 22.24 Å; Cα contacts (8 Å, |Δi|>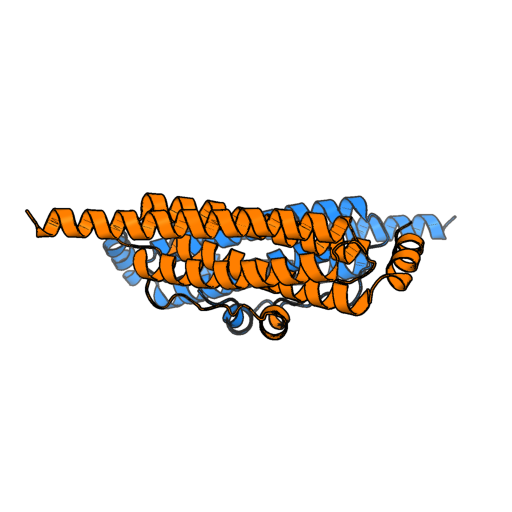4): 429; chains: 2; bounding box: 52×69×39 Å